Protein AF-A0A8T7AK22-F1 (afdb_monomer_lite)

Sequence (196 aa):
MPLFDGNDAAHWAAHYSWAVDGSGNGVDTSMYAARWAQVQALGVAASDRIIVGGAGTGYLVAAAHDAGFPNCWGIDASTQLTDTPGRFQIANGVLLVDRPMQGGGGTLARLRQLTGDDEFQWVVTEDLLTCYDPSDPDVADIFAACETVLAAGEPLTQIVHLVSCDWDPAFIAAPGFSQSLAQWQALAPAHTWLEI

Foldseek 3Di:
DFQDPDDCPVLCLVVFCACPRVVRHHGPLVVLLVVLVVLVVVPDDLPFAEEEAPCPLVSNVLSCVVVNNLNYAYEDQDVVVVVDPPRRPPRNDDYHYNDHLLDPPVVQVVCCVVNVHQEGQAYEYAQPQVRDDLPPVVVVSNLVSSVVSHHPPHFQQSHEYEHAADDDQVSRPDGDPRDDQVRVCVSPVRYHYDHD

Structure (mmCIF, N/CA/C/O backbone):
data_AF-A0A8T7AK22-F1
#
_entry.id   AF-A0A8T7AK22-F1
#
loop_
_atom_site.group_PDB
_atom_site.id
_atom_site.type_symbol
_atom_site.label_atom_id
_atom_site.label_alt_id
_atom_site.label_comp_id
_atom_site.label_asym_id
_atom_site.label_entity_id
_atom_site.label_seq_id
_atom_site.pdbx_PDB_ins_code
_atom_site.Cartn_x
_atom_site.Cartn_y
_atom_site.Cartn_z
_atom_site.occupancy
_atom_site.B_iso_or_equiv
_atom_site.auth_seq_id
_atom_site.auth_comp_id
_atom_site.auth_a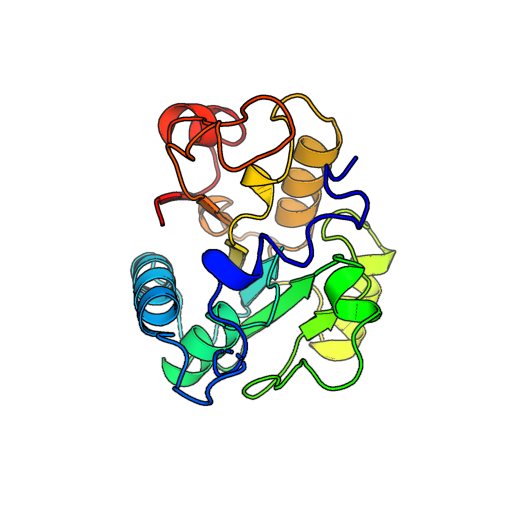sym_id
_atom_site.auth_atom_id
_atom_site.pdbx_PDB_model_num
ATOM 1 N N . MET A 1 1 ? 7.315 7.966 -15.550 1.00 29.48 1 MET A N 1
ATOM 2 C CA . MET A 1 1 ? 6.931 6.911 -16.527 1.00 29.48 1 MET A CA 1
ATOM 3 C C . MET A 1 1 ? 7.470 5.569 -16.048 1.00 29.48 1 MET A C 1
ATOM 5 O O . MET A 1 1 ? 8.667 5.498 -15.789 1.00 29.48 1 MET A O 1
ATOM 9 N N . PRO A 1 2 ? 6.655 4.497 -15.982 1.00 37.56 2 PRO A N 1
ATOM 10 C CA . PRO A 1 2 ? 7.120 3.179 -15.544 1.00 37.56 2 PRO A CA 1
ATOM 11 C C . PRO A 1 2 ? 8.212 2.613 -16.468 1.00 37.56 2 PRO A C 1
ATOM 13 O O . PRO A 1 2 ? 8.071 2.624 -17.691 1.00 37.56 2 PRO A O 1
ATOM 16 N N . LEU A 1 3 ? 9.279 2.082 -15.867 1.00 37.19 3 LEU A N 1
ATOM 17 C CA . LEU A 1 3 ? 10.540 1.688 -16.521 1.00 37.19 3 LEU A CA 1
ATOM 18 C C . LEU A 1 3 ? 10.482 0.377 -17.339 1.00 37.19 3 LEU A C 1
ATOM 20 O O . LEU A 1 3 ? 11.523 -0.143 -17.733 1.00 37.19 3 LEU A O 1
ATOM 24 N N . PHE A 1 4 ? 9.295 -0.190 -17.571 1.00 42.75 4 PHE A N 1
ATOM 25 C CA . PHE A 1 4 ? 9.130 -1.584 -17.999 1.00 42.75 4 PHE A CA 1
ATOM 26 C C . PHE A 1 4 ? 8.442 -1.720 -19.365 1.00 42.75 4 PHE A C 1
ATOM 28 O O . PHE A 1 4 ? 7.303 -2.181 -19.463 1.00 42.75 4 PHE A O 1
ATOM 35 N N . ASP A 1 5 ? 9.143 -1.370 -20.447 1.00 34.22 5 ASP A N 1
ATOM 36 C CA . ASP A 1 5 ? 8.658 -1.469 -21.831 1.00 34.22 5 ASP A CA 1
ATOM 37 C C . ASP A 1 5 ? 8.739 -2.897 -22.424 1.00 34.22 5 ASP A C 1
ATOM 39 O O . ASP A 1 5 ? 9.284 -3.157 -23.494 1.00 34.22 5 ASP A O 1
ATOM 43 N N . GLY A 1 6 ? 8.094 -3.844 -21.735 1.00 39.28 6 GLY A N 1
ATOM 44 C CA . GLY A 1 6 ? 7.510 -5.047 -22.345 1.00 39.28 6 GLY A CA 1
ATOM 45 C C . GLY A 1 6 ? 8.441 -6.184 -22.790 1.00 39.28 6 GLY A C 1
ATOM 46 O O . GLY A 1 6 ? 7.933 -7.177 -23.307 1.00 39.28 6 GLY A O 1
ATOM 47 N N . ASN A 1 7 ? 9.762 -6.093 -22.598 1.00 35.28 7 ASN A N 1
ATOM 48 C CA . ASN A 1 7 ? 10.709 -7.059 -23.186 1.00 35.28 7 ASN A CA 1
ATOM 49 C C . ASN A 1 7 ? 11.324 -8.090 -22.205 1.00 35.28 7 ASN A C 1
ATOM 51 O O . ASN A 1 7 ? 11.954 -9.047 -22.648 1.00 3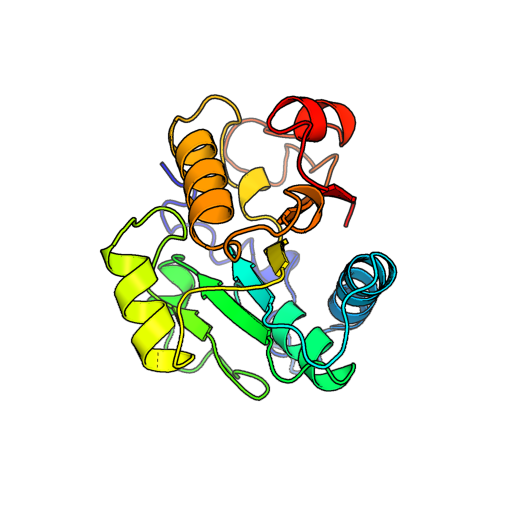5.28 7 ASN A O 1
ATOM 55 N N . ASP A 1 8 ? 11.133 -7.944 -20.888 1.00 42.31 8 ASP A N 1
ATOM 56 C CA . ASP A 1 8 ? 11.873 -8.715 -19.863 1.00 42.31 8 ASP A CA 1
ATOM 57 C C . ASP A 1 8 ? 11.124 -9.938 -19.282 1.00 42.31 8 ASP A C 1
ATOM 59 O O . ASP A 1 8 ? 11.434 -10.436 -18.200 1.00 42.31 8 ASP A O 1
ATOM 63 N N . ALA A 1 9 ? 10.130 -10.478 -19.997 1.00 36.88 9 ALA A N 1
ATOM 64 C CA . ALA A 1 9 ? 9.261 -11.564 -19.509 1.00 36.88 9 ALA A CA 1
ATOM 65 C C . ALA A 1 9 ? 9.996 -12.873 -19.121 1.00 36.88 9 ALA A C 1
ATOM 67 O O . ALA A 1 9 ? 9.439 -13.712 -18.411 1.00 36.88 9 ALA A O 1
ATOM 68 N N . ALA A 1 10 ? 11.241 -13.056 -19.576 1.00 35.53 10 ALA A N 1
ATOM 69 C CA . ALA A 1 10 ? 12.111 -14.165 -19.180 1.00 35.53 10 ALA A CA 1
ATOM 70 C C . ALA A 1 10 ? 12.876 -13.908 -17.864 1.00 35.53 10 ALA A C 1
ATOM 72 O O . ALA A 1 10 ? 13.260 -14.861 -17.190 1.00 35.53 10 ALA A O 1
ATOM 73 N N . HIS A 1 11 ? 13.084 -12.643 -17.495 1.00 36.66 11 HIS A N 1
ATOM 74 C CA . HIS A 1 11 ? 13.874 -12.214 -16.339 1.00 36.66 11 HIS A CA 1
ATOM 75 C C . HIS A 1 11 ? 13.055 -12.312 -15.046 1.00 36.66 11 HIS A C 1
ATOM 77 O O . HIS A 1 11 ? 13.491 -12.927 -14.073 1.00 36.66 11 HIS A O 1
ATOM 83 N N . TRP A 1 12 ? 11.804 -11.835 -15.080 1.00 36.47 12 TRP A N 1
ATOM 84 C CA . TRP A 1 12 ? 10.850 -11.962 -13.969 1.00 36.47 12 TRP A CA 1
ATOM 85 C C . TRP A 1 12 ? 10.660 -13.417 -13.515 1.00 36.47 12 TRP A C 1
ATOM 87 O O . TRP A 1 12 ? 10.576 -13.681 -12.320 1.00 36.47 12 TRP A O 1
ATOM 97 N N . ALA A 1 13 ? 10.688 -14.376 -14.448 1.00 34.41 13 ALA A N 1
ATOM 98 C CA . ALA A 1 13 ? 10.532 -15.805 -14.162 1.00 34.41 13 ALA A CA 1
ATOM 99 C C . ALA A 1 13 ? 11.699 -16.445 -13.375 1.00 34.41 13 ALA A C 1
ATOM 101 O O . ALA A 1 13 ? 11.557 -17.585 -12.925 1.00 34.41 13 ALA A O 1
ATOM 102 N N . ALA A 1 14 ? 12.835 -15.751 -13.228 1.00 35.72 14 ALA A N 1
ATOM 103 C CA . ALA A 1 14 ? 14.005 -16.234 -12.491 1.00 35.72 14 ALA A CA 1
ATOM 104 C C . ALA A 1 14 ? 14.010 -15.824 -11.007 1.00 35.72 14 ALA A C 1
ATOM 106 O O . ALA A 1 14 ? 14.593 -16.538 -10.195 1.00 35.72 14 ALA A O 1
ATOM 107 N N . HIS A 1 15 ? 13.372 -14.700 -10.653 1.00 35.84 15 HIS A N 1
ATOM 108 C CA . HIS A 1 15 ? 13.291 -14.199 -9.270 1.00 35.84 15 HIS A CA 1
ATOM 109 C C . HIS A 1 15 ? 11.878 -14.316 -8.676 1.00 35.84 15 HIS A C 1
ATOM 111 O O . HIS A 1 15 ? 11.742 -14.592 -7.488 1.00 35.84 15 HIS A O 1
ATOM 117 N N . TYR A 1 16 ? 10.829 -14.224 -9.499 1.00 38.31 16 TYR A N 1
ATOM 118 C CA . TYR A 1 16 ? 9.458 -14.561 -9.117 1.00 38.31 16 TYR A CA 1
ATOM 119 C C . TYR A 1 16 ? 9.094 -15.929 -9.711 1.00 38.31 16 TYR A C 1
ATOM 121 O O . TYR A 1 16 ? 8.574 -16.041 -10.826 1.00 38.31 16 TYR A O 1
ATOM 129 N N . SER A 1 17 ? 9.372 -17.000 -8.957 1.00 31.55 17 SER A N 1
ATOM 130 C CA . SER A 1 17 ? 8.793 -18.322 -9.236 1.00 31.55 17 SER A CA 1
ATOM 131 C C . SER A 1 17 ? 7.262 -18.205 -9.236 1.00 31.55 17 SER A C 1
ATOM 133 O O . SER A 1 17 ? 6.689 -17.640 -8.310 1.00 31.55 17 SER A O 1
ATOM 135 N N . TRP A 1 18 ? 6.627 -18.701 -10.293 1.00 38.53 18 TRP A N 1
ATOM 136 C CA . TRP A 1 18 ? 5.600 -17.986 -11.068 1.00 38.53 18 TRP A CA 1
ATOM 137 C C . TRP A 1 18 ? 4.189 -17.953 -10.407 1.00 38.53 18 TRP A C 1
ATOM 139 O O . TRP A 1 18 ? 3.868 -17.096 -9.583 1.00 38.53 18 TRP A O 1
ATOM 149 N N . ALA A 1 19 ? 3.333 -18.893 -10.795 1.00 39.50 19 ALA A N 1
ATOM 150 C CA . ALA A 1 19 ? 2.181 -19.424 -10.073 1.00 39.50 19 ALA A CA 1
ATOM 151 C C . ALA A 1 19 ? 2.156 -20.914 -10.470 1.00 39.50 19 ALA A C 1
ATOM 153 O O . ALA A 1 19 ? 2.003 -21.208 -11.656 1.00 39.50 19 ALA A O 1
ATOM 154 N N . VAL A 1 20 ? 2.485 -21.810 -9.519 1.00 38.25 20 VAL A N 1
ATOM 155 C CA . VAL A 1 20 ? 3.548 -22.848 -9.690 1.00 38.25 20 VAL A CA 1
ATOM 156 C C . VAL A 1 20 ? 4.865 -22.250 -10.251 1.00 38.25 20 VAL A C 1
ATOM 158 O O . VAL A 1 20 ? 4.942 -21.048 -10.442 1.00 38.25 20 VAL A O 1
ATOM 161 N N . ASP A 1 21 ? 5.929 -23.007 -10.529 1.00 38.34 21 ASP A N 1
ATOM 162 C CA . ASP A 1 21 ? 7.111 -22.565 -11.412 1.00 38.34 21 ASP A CA 1
ATOM 163 C C . ASP A 1 21 ? 7.219 -22.742 -14.429 1.00 38.34 21 ASP A C 1
ATOM 165 O O . ASP A 1 21 ? 6.626 -22.047 -15.303 1.00 38.34 21 ASP A O 1
ATOM 169 N N . GLY A 1 22 ? 7.901 -23.665 -15.223 1.00 39.34 22 GLY A N 1
ATOM 170 C CA . GLY A 1 22 ? 7.208 -24.675 -16.064 1.00 39.34 22 GLY A CA 1
ATOM 171 C C . GLY A 1 22 ? 7.165 -26.137 -15.521 1.00 39.34 22 GLY A C 1
ATOM 172 O O . GLY A 1 22 ? 6.330 -26.921 -15.960 1.00 39.34 22 GLY A O 1
ATOM 173 N N . SER A 1 23 ? 8.031 -26.514 -14.568 1.00 42.91 23 SER A N 1
ATOM 174 C CA . SER A 1 23 ? 8.131 -27.781 -13.798 1.00 42.91 23 SER A CA 1
ATOM 175 C C . SER A 1 23 ? 6.918 -28.238 -12.948 1.00 42.91 23 SER A C 1
ATOM 177 O O . SER A 1 23 ? 6.677 -29.443 -12.892 1.00 42.91 23 SER A O 1
ATOM 179 N N . GLY A 1 24 ? 6.179 -27.347 -12.266 1.00 33.06 24 GLY A N 1
ATOM 180 C CA . GLY A 1 24 ? 4.973 -27.699 -11.486 1.00 33.06 24 GLY A CA 1
ATOM 181 C C . GLY A 1 24 ? 5.126 -27.874 -9.961 1.00 33.06 24 GLY A C 1
ATOM 182 O O . GLY A 1 24 ? 4.245 -28.463 -9.334 1.00 33.06 24 GLY A O 1
ATOM 183 N N . ASN A 1 25 ? 6.201 -27.376 -9.352 1.00 36.72 25 ASN A N 1
ATOM 184 C CA . ASN A 1 25 ? 6.339 -27.199 -7.902 1.00 36.72 25 ASN A CA 1
ATOM 185 C C . ASN A 1 25 ? 5.539 -25.970 -7.420 1.00 36.72 25 ASN A C 1
ATOM 187 O O . ASN A 1 25 ? 5.213 -25.075 -8.199 1.00 36.72 25 ASN A O 1
ATOM 191 N N . GLY A 1 26 ? 5.223 -25.910 -6.123 1.00 41.59 26 GLY A N 1
ATOM 192 C CA . GLY A 1 26 ? 4.534 -24.762 -5.520 1.00 41.59 26 GLY A CA 1
ATOM 193 C C . GLY A 1 26 ? 5.433 -23.530 -5.361 1.00 41.59 26 GLY A C 1
ATOM 194 O O . GLY A 1 26 ? 6.639 -23.664 -5.168 1.00 41.59 26 GLY A O 1
ATOM 195 N N . VAL A 1 27 ? 4.828 -22.340 -5.404 1.00 50.38 27 VAL A N 1
ATOM 196 C CA . VAL A 1 27 ? 5.487 -21.069 -5.051 1.00 50.38 27 VAL A CA 1
ATOM 197 C C . VAL A 1 27 ? 5.702 -21.021 -3.538 1.00 50.38 27 VAL A C 1
ATOM 199 O O . VAL A 1 27 ? 4.785 -21.361 -2.788 1.00 50.38 27 VAL A O 1
ATOM 202 N N . ASP A 1 28 ? 6.867 -20.560 -3.079 1.00 58.50 28 ASP A N 1
ATOM 203 C CA . ASP A 1 28 ? 7.046 -20.215 -1.667 1.00 58.50 28 ASP A CA 1
ATOM 204 C C . ASP A 1 28 ? 6.424 -18.840 -1.384 1.00 58.50 28 ASP A C 1
ATOM 206 O O . ASP A 1 28 ? 7.047 -17.791 -1.545 1.00 58.50 28 ASP A O 1
ATOM 210 N N . THR A 1 29 ? 5.154 -18.841 -0.981 1.00 64.38 29 THR A N 1
ATOM 211 C CA . THR A 1 29 ? 4.433 -17.623 -0.593 1.00 64.38 29 THR A CA 1
ATOM 212 C C . THR A 1 29 ? 4.711 -17.187 0.850 1.00 64.38 29 THR A C 1
ATOM 214 O O . THR A 1 29 ? 4.150 -16.182 1.292 1.00 64.38 29 THR A O 1
ATOM 217 N N . SER A 1 30 ? 5.582 -17.880 1.602 1.00 71.88 30 SER A N 1
ATOM 218 C CA . SER A 1 30 ? 5.832 -17.560 3.018 1.00 71.88 30 SER A CA 1
ATOM 219 C C . SER A 1 30 ? 6.433 -16.167 3.224 1.00 71.88 30 SER A C 1
ATOM 221 O O . SER A 1 30 ? 6.160 -15.536 4.247 1.00 71.88 30 SER A O 1
ATOM 223 N N . MET A 1 31 ? 7.147 -15.629 2.227 1.00 82.38 31 MET A N 1
ATOM 224 C CA . MET A 1 31 ? 7.616 -14.240 2.243 1.00 82.38 31 MET A CA 1
ATOM 225 C C . MET A 1 31 ? 6.464 -13.228 2.320 1.00 82.38 31 MET A C 1
ATOM 227 O O . MET A 1 31 ? 6.559 -12.273 3.083 1.00 82.38 31 MET A O 1
ATOM 231 N N . TYR A 1 32 ? 5.332 -13.462 1.645 1.00 85.38 32 TYR A N 1
ATOM 232 C CA . TYR A 1 32 ? 4.163 -12.576 1.732 1.00 85.38 32 TYR A CA 1
ATOM 233 C C . TYR A 1 32 ? 3.468 -12.664 3.095 1.00 85.38 32 TYR A C 1
ATOM 235 O O . TYR A 1 32 ? 3.003 -11.652 3.612 1.00 85.38 32 TYR A O 1
ATOM 243 N N . ALA A 1 33 ? 3.465 -13.842 3.729 1.00 86.56 33 ALA A N 1
ATOM 244 C CA . ALA A 1 33 ? 3.001 -13.990 5.109 1.00 86.56 33 ALA A CA 1
ATOM 245 C C . ALA A 1 33 ? 3.916 -13.252 6.107 1.00 86.56 33 ALA A C 1
ATOM 247 O O . ALA A 1 33 ? 3.423 -12.627 7.044 1.00 86.56 33 ALA A O 1
ATOM 248 N N . ALA A 1 34 ? 5.236 -13.261 5.887 1.00 90.06 34 ALA A N 1
ATOM 249 C CA . ALA A 1 34 ? 6.186 -12.487 6.686 1.00 90.06 34 ALA A CA 1
ATOM 250 C C . ALA A 1 34 ? 6.040 -10.967 6.462 1.00 90.06 34 ALA A C 1
ATOM 252 O O . ALA A 1 34 ? 5.996 -10.214 7.435 1.00 90.06 34 ALA A O 1
ATOM 253 N N . ARG A 1 35 ? 5.892 -10.519 5.205 1.00 93.69 35 ARG A N 1
ATOM 254 C CA . ARG A 1 35 ? 5.596 -9.122 4.834 1.00 93.69 35 ARG A CA 1
ATOM 255 C C . ARG A 1 35 ? 4.295 -8.644 5.490 1.00 93.69 35 ARG A C 1
ATOM 257 O O . ARG A 1 35 ? 4.295 -7.609 6.155 1.00 93.69 35 ARG A O 1
ATOM 264 N N . TRP A 1 36 ? 3.217 -9.431 5.411 1.00 94.50 36 TRP A N 1
ATOM 265 C CA . TRP A 1 36 ? 1.956 -9.112 6.088 1.00 94.50 36 TRP A CA 1
ATOM 266 C C . TRP A 1 36 ? 2.094 -9.064 7.616 1.00 94.50 36 TRP A C 1
ATOM 268 O O . TRP A 1 36 ? 1.554 -8.158 8.245 1.00 94.50 36 TRP A O 1
ATOM 278 N N . ALA A 1 37 ? 2.860 -9.972 8.227 1.00 95.75 37 ALA A N 1
ATOM 279 C CA . ALA A 1 37 ? 3.096 -9.951 9.671 1.00 95.75 37 ALA A CA 1
ATOM 280 C C . ALA A 1 37 ? 3.805 -8.664 10.148 1.00 95.75 37 ALA A C 1
ATOM 282 O O . ALA A 1 37 ? 3.529 -8.207 11.260 1.00 95.75 37 ALA A O 1
ATOM 283 N N . GLN A 1 38 ? 4.658 -8.042 9.319 1.00 97.06 38 GLN A N 1
ATOM 284 C CA . GLN A 1 38 ? 5.212 -6.714 9.621 1.00 97.06 38 GLN A CA 1
ATOM 285 C C . GLN A 1 38 ? 4.123 -5.629 9.623 1.00 97.06 38 GLN A C 1
ATOM 287 O O . GLN A 1 38 ? 4.056 -4.834 10.557 1.00 97.06 38 GLN A O 1
ATOM 292 N N . VAL A 1 39 ? 3.238 -5.623 8.617 1.00 97.50 39 VAL A N 1
ATOM 293 C CA . VAL A 1 39 ? 2.111 -4.674 8.528 1.00 97.50 39 VAL A CA 1
ATOM 294 C C . VAL A 1 39 ? 1.155 -4.857 9.711 1.00 97.50 39 VAL A C 1
ATOM 296 O O . VAL A 1 39 ? 0.824 -3.894 10.396 1.00 97.50 39 VAL A O 1
ATOM 299 N N . GLN A 1 40 ? 0.780 -6.099 10.028 1.00 96.94 40 GLN A N 1
ATOM 300 C CA . GLN A 1 40 ? -0.068 -6.441 11.173 1.00 96.94 40 GLN A CA 1
ATOM 301 C C . GLN A 1 40 ? 0.516 -5.947 12.509 1.00 96.94 40 GLN A C 1
ATOM 303 O O . GLN A 1 40 ? -0.234 -5.504 13.382 1.00 96.94 40 GLN A O 1
ATOM 308 N N . ALA A 1 41 ? 1.843 -5.975 12.675 1.00 97.81 41 ALA A N 1
ATOM 309 C CA . ALA A 1 41 ? 2.514 -5.502 13.886 1.00 97.81 41 ALA A CA 1
ATOM 310 C C . ALA A 1 41 ? 2.380 -3.982 14.125 1.00 97.81 41 ALA A C 1
ATOM 312 O O . ALA A 1 41 ? 2.609 -3.531 15.248 1.00 97.81 41 ALA A O 1
ATOM 313 N N . LEU A 1 42 ? 1.959 -3.202 13.119 1.00 97.75 42 LEU A N 1
ATOM 314 C CA . LEU A 1 42 ? 1.639 -1.775 13.257 1.00 97.75 42 LEU A CA 1
ATOM 315 C C . LEU A 1 42 ? 0.295 -1.521 13.968 1.00 97.75 42 LEU A C 1
ATOM 317 O O . LEU A 1 42 ? 0.030 -0.390 14.371 1.00 97.75 42 LEU A O 1
ATOM 321 N N . GLY A 1 43 ? -0.534 -2.556 14.158 1.00 97.44 43 GLY A N 1
ATOM 322 C CA . GLY A 1 43 ? -1.790 -2.477 14.913 1.00 97.44 43 GLY A CA 1
ATOM 323 C C . GLY A 1 43 ? -3.076 -2.597 14.092 1.00 97.44 43 GLY A C 1
ATOM 324 O O . GLY A 1 43 ? -4.141 -2.337 14.647 1.00 97.44 43 GLY A O 1
ATOM 325 N N . VAL A 1 44 ? -2.997 -3.005 12.818 1.00 96.56 44 VAL A N 1
ATOM 326 C CA . VAL A 1 44 ? -4.165 -3.269 11.953 1.00 96.56 44 VAL A CA 1
ATOM 327 C C . VAL A 1 44 ? -5.151 -4.211 12.653 1.00 96.56 44 VAL A C 1
ATOM 329 O O . VAL A 1 44 ? -4.765 -5.293 13.110 1.00 96.56 44 VAL A O 1
ATOM 332 N N . ALA A 1 45 ? -6.434 -3.852 12.699 1.00 96.75 45 ALA A N 1
ATOM 333 C CA . ALA A 1 45 ? -7.492 -4.735 13.175 1.00 96.75 45 ALA A CA 1
ATOM 334 C C . ALA A 1 45 ? -8.162 -5.491 12.014 1.00 96.75 45 ALA A C 1
ATOM 336 O O . ALA A 1 45 ? -8.278 -5.000 10.896 1.00 96.75 45 ALA A O 1
ATOM 337 N N . ALA A 1 46 ? -8.665 -6.700 12.286 1.00 93.88 46 ALA A N 1
ATOM 338 C CA . ALA A 1 46 ? -9.314 -7.562 11.283 1.00 93.88 46 ALA A CA 1
ATOM 339 C C . ALA A 1 46 ? -10.590 -6.960 10.646 1.00 93.88 46 ALA A C 1
ATOM 341 O O . ALA A 1 46 ? -11.103 -7.481 9.655 1.00 93.88 46 ALA A O 1
ATOM 342 N N . SER A 1 47 ? -11.119 -5.881 11.228 1.00 94.56 47 SER A N 1
ATOM 343 C CA . SER A 1 47 ? -12.231 -5.076 10.712 1.00 94.56 47 SER A CA 1
ATOM 344 C C . SER A 1 47 ? -11.825 -4.045 9.661 1.00 94.56 47 SER A C 1
ATOM 346 O O . SER A 1 47 ? -12.688 -3.597 8.903 1.00 94.56 47 SER A O 1
ATOM 348 N N . ASP A 1 48 ? -10.562 -3.632 9.649 1.00 94.94 48 ASP A N 1
ATOM 349 C CA . ASP A 1 48 ? -10.112 -2.417 8.976 1.00 94.94 48 ASP A CA 1
ATOM 350 C C . ASP A 1 48 ? -10.118 -2.585 7.460 1.00 94.94 48 ASP A C 1
ATOM 352 O O . ASP A 1 48 ? -9.872 -3.672 6.939 1.00 94.94 48 ASP A O 1
ATOM 356 N N . ARG A 1 49 ? -10.400 -1.501 6.735 1.00 92.38 49 ARG A N 1
ATOM 357 C CA . ARG A 1 49 ? -10.346 -1.490 5.272 1.00 92.38 49 ARG A CA 1
ATOM 358 C C . ARG A 1 49 ? -8.913 -1.206 4.837 1.00 92.38 49 ARG A C 1
ATOM 360 O O . ARG A 1 49 ? -8.402 -0.122 5.115 1.00 92.38 49 ARG A O 1
ATOM 367 N N . ILE A 1 50 ? -8.291 -2.161 4.151 1.00 93.25 50 ILE A N 1
ATOM 368 C CA . ILE A 1 50 ? -6.913 -2.073 3.654 1.00 93.25 50 ILE A CA 1
ATOM 369 C C . ILE A 1 50 ? -6.911 -2.083 2.122 1.00 93.25 50 ILE A C 1
ATOM 371 O O . ILE A 1 50 ? -7.519 -2.958 1.503 1.00 93.25 50 ILE A O 1
ATOM 375 N N . ILE A 1 51 ? -6.198 -1.144 1.504 1.00 91.50 51 ILE A N 1
ATOM 376 C CA . ILE A 1 51 ? -5.878 -1.166 0.068 1.00 91.50 51 ILE A CA 1
ATOM 377 C C . ILE A 1 51 ? -4.376 -1.402 -0.122 1.00 91.50 51 ILE A C 1
ATOM 379 O O . ILE A 1 51 ? -3.563 -0.804 0.578 1.00 91.50 51 ILE A O 1
ATOM 383 N N . VAL A 1 52 ? -4.008 -2.268 -1.066 1.00 91.50 52 VAL A N 1
ATOM 384 C CA . VAL A 1 52 ? -2.621 -2.559 -1.454 1.00 91.50 52 VAL A CA 1
ATOM 385 C C . VAL A 1 52 ? -2.372 -2.024 -2.865 1.00 91.50 52 VAL A C 1
ATOM 387 O O . VAL A 1 52 ? -2.925 -2.548 -3.831 1.00 91.50 52 VAL A O 1
ATOM 390 N N . GLY A 1 53 ? -1.552 -0.981 -2.994 1.00 88.31 53 GLY A N 1
ATOM 391 C CA . GLY A 1 53 ? -1.078 -0.451 -4.274 1.00 88.31 53 GLY A CA 1
ATOM 392 C C . GLY A 1 53 ? 0.185 -1.162 -4.765 1.00 88.31 53 GLY A C 1
ATOM 393 O O . GLY A 1 53 ? 1.101 -1.397 -3.980 1.00 88.31 53 GLY A O 1
ATOM 394 N N . GLY A 1 54 ? 0.239 -1.494 -6.058 1.00 83.12 54 GLY A N 1
ATOM 395 C CA . GLY A 1 54 ? 1.298 -2.356 -6.606 1.00 83.12 54 GLY A CA 1
ATOM 396 C C . GLY A 1 54 ? 1.093 -3.826 -6.232 1.00 83.12 54 GLY A C 1
ATOM 397 O O . GLY A 1 54 ? 2.051 -4.558 -6.023 1.00 83.12 54 GLY A O 1
ATOM 398 N N . ALA A 1 55 ? -0.165 -4.256 -6.078 1.00 82.31 55 ALA A N 1
ATOM 399 C CA . ALA A 1 55 ? -0.493 -5.583 -5.557 1.00 82.31 55 ALA A CA 1
ATOM 400 C C . ALA A 1 55 ? -0.048 -6.752 -6.460 1.00 82.31 55 ALA A C 1
ATOM 402 O O . ALA A 1 55 ? -0.130 -7.905 -6.029 1.00 82.31 55 ALA A O 1
ATOM 403 N N . GLY A 1 56 ? 0.374 -6.500 -7.704 1.00 78.12 56 GLY A N 1
ATOM 404 C CA . GLY A 1 56 ? 0.884 -7.513 -8.623 1.00 78.12 56 GLY A CA 1
ATOM 405 C C . GLY A 1 56 ? -0.112 -8.651 -8.859 1.00 78.12 56 GLY A C 1
ATOM 406 O O . GLY A 1 56 ? -1.240 -8.451 -9.305 1.00 78.12 56 GLY A O 1
ATOM 407 N N . THR A 1 57 ? 0.298 -9.877 -8.533 1.00 73.19 57 THR A N 1
ATOM 408 C CA . THR A 1 57 ? -0.546 -11.086 -8.573 1.00 73.19 57 THR A CA 1
ATOM 409 C C . THR A 1 57 ? -1.521 -11.213 -7.393 1.00 73.19 57 THR A C 1
ATOM 411 O O . THR A 1 57 ? -2.376 -12.098 -7.411 1.00 73.19 57 THR A O 1
ATOM 414 N N . GLY A 1 58 ? -1.420 -10.348 -6.379 1.00 76.38 58 GLY A N 1
ATOM 415 C CA . GLY A 1 58 ? -2.290 -10.307 -5.201 1.00 76.38 58 GLY A CA 1
ATOM 416 C C . GLY A 1 58 ? -1.813 -11.130 -3.998 1.00 76.38 58 GLY A C 1
ATOM 417 O O . GLY A 1 58 ? -2.590 -11.318 -3.064 1.00 76.38 58 GLY A O 1
ATOM 418 N N . TYR A 1 59 ? -0.570 -11.630 -3.980 1.00 80.62 59 TYR A N 1
ATOM 419 C CA . TYR A 1 59 ? -0.105 -12.534 -2.915 1.00 80.62 59 TYR A CA 1
ATOM 420 C C . TYR A 1 59 ? -0.087 -11.898 -1.509 1.00 80.62 59 TYR A C 1
ATOM 422 O O . TYR A 1 59 ? -0.438 -12.583 -0.549 1.00 80.62 59 TYR A O 1
ATOM 430 N N . LEU A 1 60 ? 0.228 -10.603 -1.358 1.00 86.69 60 LEU A N 1
ATOM 431 C CA . LEU A 1 60 ? 0.131 -9.917 -0.058 1.00 86.69 60 LEU A CA 1
ATOM 432 C C . LEU A 1 60 ? -1.324 -9.761 0.422 1.00 86.69 60 LEU A C 1
ATOM 434 O O . LEU A 1 60 ? -1.604 -9.914 1.609 1.00 86.69 60 LEU A O 1
ATOM 438 N N . VAL A 1 61 ? -2.269 -9.533 -0.500 1.00 85.44 61 VAL A N 1
ATOM 439 C CA . VAL A 1 61 ? -3.713 -9.500 -0.194 1.00 85.44 61 VAL A CA 1
ATOM 440 C C . VAL A 1 61 ? -4.190 -10.886 0.248 1.00 85.44 61 VAL A C 1
ATOM 442 O O . VAL A 1 61 ? -4.902 -11.005 1.242 1.00 85.44 61 VAL A O 1
ATOM 445 N N . ALA A 1 62 ? -3.738 -11.947 -0.426 1.00 81.56 62 ALA A N 1
ATOM 446 C CA . ALA A 1 62 ? -4.023 -13.326 -0.036 1.00 81.56 62 ALA A CA 1
ATOM 447 C C . ALA A 1 62 ? -3.470 -13.659 1.361 1.00 81.56 62 ALA A C 1
ATOM 449 O O . ALA A 1 62 ? -4.195 -14.202 2.192 1.00 81.56 62 ALA A O 1
ATOM 450 N N . ALA A 1 63 ? -2.228 -13.258 1.655 1.00 85.31 63 ALA A N 1
ATOM 451 C CA . ALA A 1 63 ? -1.621 -13.420 2.975 1.00 85.31 63 ALA A CA 1
ATOM 452 C C . ALA A 1 63 ? -2.394 -12.668 4.076 1.00 85.31 63 ALA A C 1
ATOM 454 O O . ALA A 1 63 ? -2.554 -13.195 5.177 1.00 85.31 63 ALA A O 1
ATOM 455 N N . ALA A 1 64 ? -2.931 -11.479 3.775 1.00 89.75 64 ALA A N 1
ATOM 456 C CA . ALA A 1 64 ? -3.817 -10.751 4.682 1.00 89.75 64 ALA A CA 1
ATOM 457 C C . ALA A 1 64 ? -5.133 -11.511 4.937 1.00 89.75 64 ALA A C 1
ATOM 459 O O . ALA A 1 64 ? -5.546 -11.668 6.088 1.00 89.75 64 ALA A O 1
ATOM 460 N N . HIS A 1 65 ? -5.770 -12.042 3.887 1.00 85.44 65 HIS A N 1
ATOM 461 C CA . HIS A 1 65 ? -7.003 -12.835 4.002 1.00 85.44 65 HIS A CA 1
ATOM 462 C C . HIS A 1 65 ? -6.791 -14.108 4.828 1.00 85.44 65 HIS A C 1
ATOM 464 O O . HIS A 1 65 ? -7.565 -14.364 5.752 1.00 85.44 65 HIS A O 1
ATOM 470 N N . ASP A 1 66 ? -5.722 -14.859 4.556 1.00 84.56 66 ASP A N 1
ATOM 471 C CA . ASP A 1 66 ? -5.364 -16.083 5.285 1.00 84.56 66 ASP A CA 1
ATOM 472 C C . ASP A 1 66 ? -4.988 -15.795 6.755 1.00 84.56 66 ASP A C 1
ATOM 474 O O . ASP A 1 66 ? -5.250 -16.613 7.639 1.00 84.56 66 ASP A O 1
ATOM 478 N N . ALA A 1 67 ? -4.449 -14.604 7.044 1.00 88.06 67 ALA A N 1
ATOM 479 C CA . ALA A 1 67 ? -4.221 -14.097 8.400 1.00 88.06 67 ALA A CA 1
ATOM 480 C C . ALA A 1 67 ? -5.491 -13.553 9.096 1.00 88.06 67 ALA A C 1
ATOM 482 O O . ALA A 1 67 ? -5.424 -13.145 10.258 1.00 88.06 67 ALA A O 1
ATOM 483 N N . GLY A 1 68 ? -6.648 -13.559 8.423 1.00 89.12 68 GLY A N 1
ATOM 484 C CA . GLY A 1 68 ? -7.944 -13.172 8.989 1.00 89.12 68 GLY A CA 1
ATOM 485 C C . GLY A 1 68 ? -8.394 -11.733 8.712 1.00 89.12 68 GLY A C 1
ATOM 486 O O . GLY A 1 68 ? -9.264 -11.243 9.431 1.00 89.12 68 GLY A O 1
ATOM 487 N N . PHE A 1 69 ? -7.846 -11.064 7.692 1.00 91.06 69 PHE A N 1
ATOM 488 C CA . PHE A 1 69 ? -8.187 -9.691 7.286 1.00 91.06 69 PHE A CA 1
ATOM 489 C C . PHE A 1 69 ? -8.956 -9.691 5.946 1.00 91.06 69 PHE A C 1
ATOM 491 O O . PHE A 1 69 ? -8.371 -9.413 4.898 1.00 91.06 69 PHE A O 1
ATOM 498 N N . PRO A 1 70 ? -10.268 -10.011 5.936 1.00 85.75 70 PRO A N 1
ATOM 499 C CA . PRO A 1 70 ? -11.056 -10.143 4.703 1.00 85.75 70 PRO A CA 1
ATOM 500 C C . PRO A 1 70 ? -11.338 -8.802 4.007 1.00 85.75 70 PRO A C 1
ATOM 502 O O . PRO A 1 70 ? -11.669 -8.776 2.825 1.00 85.75 70 PRO A O 1
ATOM 505 N N . ASN A 1 71 ? -11.203 -7.685 4.726 1.00 87.56 71 ASN A N 1
ATOM 506 C CA . ASN A 1 71 ? -11.383 -6.324 4.216 1.00 87.56 71 ASN A CA 1
ATOM 507 C C . ASN A 1 71 ? -10.081 -5.779 3.588 1.00 87.56 71 ASN A C 1
ATOM 509 O O . ASN A 1 71 ? -9.711 -4.626 3.801 1.00 87.56 71 ASN A O 1
ATOM 513 N N . CYS A 1 72 ? -9.370 -6.618 2.831 1.00 87.50 72 CYS A N 1
ATOM 514 C CA . CYS A 1 72 ? -8.140 -6.258 2.130 1.00 87.50 72 CYS A CA 1
ATOM 515 C C . CYS A 1 72 ? -8.333 -6.383 0.610 1.00 87.50 72 CYS A C 1
ATOM 517 O O . CYS A 1 72 ? -8.826 -7.403 0.120 1.00 87.50 72 CYS A O 1
ATOM 519 N N . TRP A 1 73 ? -7.952 -5.340 -0.127 1.00 86.06 73 TRP A N 1
ATOM 520 C CA . TRP A 1 73 ? -8.123 -5.195 -1.576 1.00 86.06 73 TRP A CA 1
ATOM 521 C C . TRP A 1 73 ? -6.791 -4.848 -2.251 1.00 86.06 73 TRP A C 1
ATOM 523 O O . TRP A 1 73 ? -5.943 -4.206 -1.639 1.00 86.06 73 TRP A O 1
ATOM 533 N N . GLY A 1 74 ? -6.608 -5.223 -3.520 1.00 82.88 74 GLY A N 1
ATOM 534 C CA . GLY A 1 74 ? -5.420 -4.868 -4.310 1.00 82.88 74 GLY A CA 1
ATOM 535 C C . GLY A 1 74 ? -5.732 -3.968 -5.508 1.00 82.88 74 GLY A C 1
ATOM 536 O O . GLY A 1 74 ? -6.815 -4.061 -6.090 1.00 82.88 74 GLY A O 1
ATOM 537 N N . ILE A 1 75 ? -4.766 -3.147 -5.924 1.00 80.50 75 ILE A N 1
ATOM 538 C CA . ILE A 1 75 ? -4.782 -2.378 -7.178 1.00 80.50 75 ILE A CA 1
ATOM 539 C C . ILE A 1 75 ? -3.422 -2.440 -7.887 1.00 80.50 75 ILE A C 1
ATOM 541 O O . ILE A 1 75 ? -2.373 -2.308 -7.253 1.00 80.50 75 ILE A O 1
ATOM 545 N N . ASP A 1 76 ? -3.451 -2.641 -9.208 1.00 78.62 76 ASP A N 1
ATOM 546 C CA . ASP A 1 76 ? -2.273 -2.706 -10.071 1.00 78.62 76 ASP A CA 1
ATOM 547 C C . ASP A 1 76 ? -2.545 -2.196 -11.507 1.00 78.62 76 ASP A C 1
ATOM 549 O O . ASP A 1 76 ? -3.663 -2.246 -12.034 1.00 78.62 76 ASP A O 1
ATOM 553 N N . ALA A 1 77 ? -1.485 -1.718 -12.158 1.00 72.75 77 ALA A N 1
ATOM 554 C CA . ALA A 1 77 ? -1.495 -1.074 -13.471 1.00 72.75 77 ALA A CA 1
ATOM 555 C C . ALA A 1 77 ? -0.640 -1.790 -14.527 1.00 72.75 77 ALA A C 1
ATOM 557 O O . ALA A 1 77 ? -0.602 -1.351 -15.676 1.00 72.75 77 ALA A O 1
ATOM 558 N N . SER A 1 78 ? 0.085 -2.846 -14.153 1.00 67.88 78 SER A N 1
ATOM 559 C CA . SER A 1 78 ? 1.021 -3.524 -15.041 1.00 67.88 78 SER A CA 1
ATOM 560 C C . SER A 1 78 ? 0.292 -4.198 -16.203 1.00 67.88 78 SER A C 1
ATOM 562 O O . SER A 1 78 ? -0.518 -5.109 -16.018 1.00 67.88 78 SER A O 1
ATOM 564 N N . THR A 1 79 ? 0.624 -3.796 -17.431 1.00 61.06 79 THR A N 1
ATOM 565 C CA . THR A 1 79 ? 0.066 -4.389 -18.659 1.00 61.06 79 THR A CA 1
ATOM 566 C C . THR A 1 79 ? 0.442 -5.864 -18.824 1.00 61.06 79 THR A C 1
ATOM 568 O O . THR A 1 79 ? -0.267 -6.636 -19.461 1.00 61.06 79 THR A O 1
ATOM 571 N N . GLN A 1 80 ? 1.509 -6.315 -18.161 1.00 59.66 80 GLN A N 1
ATOM 572 C CA . GLN A 1 80 ? 1.871 -7.733 -18.097 1.00 59.66 80 GLN A CA 1
ATOM 573 C C . GLN A 1 80 ? 0.776 -8.568 -17.396 1.00 59.66 80 GLN A C 1
ATOM 575 O O . GLN A 1 80 ? 0.602 -9.753 -17.703 1.00 59.66 80 GLN A O 1
ATOM 580 N N . LEU A 1 81 ? 0.006 -7.939 -16.494 1.00 61.19 81 LEU A N 1
ATOM 581 C CA . LEU A 1 81 ? -1.149 -8.529 -15.817 1.00 61.19 81 LEU A CA 1
ATOM 582 C C . LEU A 1 81 ? -2.432 -8.448 -16.662 1.00 61.19 81 LEU A C 1
ATOM 584 O O . LEU A 1 81 ? -3.247 -9.364 -16.605 1.00 61.19 81 LEU A O 1
ATOM 588 N N . THR A 1 82 ? -2.631 -7.406 -17.477 1.00 54.09 82 THR A N 1
ATOM 589 C CA . THR A 1 82 ? -3.791 -7.354 -18.393 1.00 54.09 82 THR A CA 1
ATOM 590 C C . THR A 1 82 ? -3.656 -8.352 -19.542 1.00 54.09 82 THR A C 1
ATOM 592 O O . THR A 1 82 ? -4.634 -8.993 -19.928 1.00 54.09 82 THR A O 1
ATOM 595 N N . ASP A 1 83 ? -2.439 -8.522 -20.062 1.00 53.25 83 ASP A N 1
ATOM 596 C CA . ASP A 1 83 ? -2.215 -9.109 -21.386 1.00 53.25 83 ASP A CA 1
ATOM 597 C C . ASP A 1 83 ? -1.923 -10.622 -21.359 1.00 53.25 83 ASP A C 1
ATOM 599 O O . ASP A 1 83 ? -1.701 -11.225 -22.411 1.00 53.25 83 ASP A O 1
ATOM 603 N N . THR A 1 84 ? -1.961 -11.268 -20.182 1.00 46.88 84 THR A N 1
ATOM 604 C CA . THR A 1 84 ? -1.653 -12.706 -20.030 1.00 46.88 84 THR A CA 1
ATOM 605 C C . THR A 1 84 ? -2.874 -13.545 -19.600 1.00 46.88 84 THR A C 1
ATOM 607 O O . THR A 1 84 ? -3.107 -13.737 -18.402 1.00 46.88 84 THR A O 1
ATOM 610 N N . PRO A 1 85 ? -3.654 -14.121 -20.540 1.00 39.62 85 PRO A N 1
ATOM 611 C CA . PRO A 1 85 ? -4.848 -14.900 -20.216 1.00 39.62 85 PRO A CA 1
ATOM 612 C C . PRO A 1 85 ? -4.590 -16.065 -19.250 1.00 39.62 85 PRO A C 1
ATOM 614 O O . PRO A 1 85 ? -3.756 -16.934 -19.499 1.00 39.62 85 PRO A O 1
ATOM 617 N N . GLY A 1 86 ? -5.370 -16.120 -18.168 1.00 39.78 86 GLY A N 1
ATOM 618 C CA . GLY A 1 86 ? -5.443 -17.276 -17.270 1.00 39.78 86 GLY A CA 1
ATOM 619 C C . GLY A 1 86 ? -4.346 -17.401 -16.205 1.00 39.78 86 GLY A C 1
ATOM 620 O O . GLY A 1 86 ? -4.376 -18.382 -15.467 1.00 39.78 86 GLY A O 1
ATOM 621 N N . ARG A 1 87 ? -3.411 -16.445 -16.072 1.00 43.56 87 ARG A N 1
ATOM 622 C CA . ARG A 1 87 ? -2.377 -16.498 -15.013 1.00 43.56 87 ARG A CA 1
ATOM 623 C C . ARG A 1 87 ? -2.831 -16.037 -13.625 1.00 43.56 87 ARG A C 1
ATOM 625 O O . ARG A 1 87 ? -2.172 -16.364 -12.644 1.00 43.56 87 ARG A O 1
ATOM 632 N N . PHE A 1 88 ? -3.956 -15.337 -13.513 1.00 48.06 88 PHE A N 1
ATOM 633 C CA . PHE A 1 88 ? -4.409 -14.758 -12.242 1.00 48.06 88 PHE A CA 1
ATOM 634 C C . PHE A 1 88 ? -5.319 -15.725 -11.494 1.00 48.06 88 PHE A C 1
ATOM 636 O O . PHE A 1 88 ? -6.546 -15.623 -11.532 1.00 48.06 88 PHE A O 1
ATOM 643 N N . GLN A 1 89 ? -4.696 -16.669 -10.785 1.00 42.69 89 GLN A N 1
ATOM 644 C CA . GLN A 1 89 ? -5.346 -17.323 -9.653 1.00 42.69 89 GLN A CA 1
ATOM 645 C C . GLN A 1 89 ? -5.461 -16.308 -8.516 1.00 42.69 89 GLN A C 1
ATOM 647 O O . GLN A 1 89 ? -4.612 -16.244 -7.632 1.00 42.69 89 GLN A O 1
ATOM 652 N N . ILE A 1 90 ? -6.513 -15.490 -8.566 1.00 48.97 90 ILE A N 1
ATOM 653 C CA . ILE A 1 90 ? -6.840 -14.570 -7.481 1.00 48.97 90 ILE A CA 1
ATOM 654 C C . ILE A 1 90 ? -7.253 -15.425 -6.279 1.00 48.97 90 ILE A C 1
ATOM 656 O O . ILE A 1 90 ? -8.369 -15.947 -6.234 1.00 48.97 90 ILE A O 1
ATOM 660 N N . ALA A 1 91 ? -6.352 -15.588 -5.314 1.00 38.34 91 ALA A N 1
ATOM 661 C CA . ALA A 1 91 ? -6.697 -16.182 -4.035 1.00 38.34 91 ALA A CA 1
ATOM 662 C C . ALA A 1 91 ? -7.700 -15.252 -3.327 1.00 38.34 91 ALA A C 1
ATOM 664 O O . ALA A 1 91 ? -7.389 -14.110 -2.999 1.00 38.34 91 ALA A O 1
ATOM 665 N N . ASN A 1 92 ? -8.928 -15.746 -3.163 1.00 44.00 92 ASN A N 1
ATOM 666 C CA . ASN A 1 92 ? -10.054 -15.169 -2.412 1.00 44.00 92 ASN A CA 1
ATOM 667 C C . ASN A 1 92 ? -10.671 -13.834 -2.908 1.00 44.00 92 ASN A C 1
ATOM 669 O O . ASN A 1 92 ? -11.841 -13.584 -2.619 1.00 44.00 92 ASN A O 1
ATOM 673 N N . GLY A 1 93 ? -9.983 -13.046 -3.743 1.00 42.06 93 GLY A N 1
ATOM 674 C CA . GLY A 1 93 ? -10.478 -11.757 -4.265 1.00 42.06 93 GLY A CA 1
ATOM 675 C C . GLY A 1 93 ? -10.139 -10.587 -3.332 1.00 42.06 93 GLY A C 1
ATOM 676 O O . GLY A 1 93 ? -10.094 -10.758 -2.129 1.00 42.06 93 GLY A O 1
ATOM 677 N N . VAL A 1 94 ? -9.892 -9.361 -3.795 1.00 53.72 94 VAL A N 1
ATOM 678 C CA . VAL A 1 94 ? -10.275 -8.724 -5.067 1.00 53.72 94 VAL A CA 1
ATOM 679 C C . VAL A 1 94 ? -9.130 -7.829 -5.566 1.00 53.72 94 VAL A C 1
ATOM 681 O O . VAL A 1 94 ? -8.569 -7.059 -4.789 1.00 53.72 94 VAL A O 1
ATOM 684 N N . LEU A 1 95 ? -8.831 -7.891 -6.869 1.00 56.03 95 LEU A N 1
ATOM 685 C CA . LEU A 1 95 ? -7.768 -7.117 -7.523 1.00 56.03 95 LEU A CA 1
ATOM 686 C C . LEU A 1 95 ? -8.341 -6.181 -8.602 1.00 56.03 95 LEU A C 1
ATOM 688 O O . LEU A 1 95 ? -9.025 -6.629 -9.525 1.00 56.03 95 LEU A O 1
ATOM 692 N N . LEU A 1 96 ? -8.025 -4.889 -8.510 1.00 56.25 96 LEU A N 1
ATOM 693 C CA . LEU A 1 96 ? -8.171 -3.920 -9.596 1.00 56.25 96 LEU A CA 1
ATOM 694 C C . LEU A 1 96 ? -6.952 -3.988 -10.516 1.00 56.25 96 LEU A C 1
ATOM 696 O O . LEU A 1 96 ? -5.988 -3.261 -10.316 1.00 56.25 96 LEU A O 1
ATOM 700 N N . VAL A 1 97 ? -7.016 -4.845 -11.533 1.00 54.22 97 VAL A N 1
ATOM 701 C CA . VAL A 1 97 ? -6.115 -4.772 -12.696 1.00 54.22 97 VAL A CA 1
ATOM 702 C C . VAL A 1 97 ? -6.566 -3.612 -13.607 1.00 54.22 97 VAL A C 1
ATOM 704 O O . VAL A 1 97 ? -7.750 -3.263 -13.607 1.00 54.22 97 VAL A O 1
ATOM 707 N N . ASP A 1 98 ? -5.651 -3.048 -14.402 1.00 52.59 98 ASP A N 1
ATOM 708 C CA . ASP A 1 98 ? -5.873 -1.926 -15.341 1.00 52.59 98 ASP A CA 1
ATOM 709 C C . ASP A 1 98 ? -6.134 -0.557 -14.670 1.00 52.59 98 ASP A C 1
ATOM 711 O O . ASP A 1 98 ? -6.836 0.286 -15.231 1.00 52.59 98 ASP A O 1
ATOM 715 N N . ARG A 1 99 ? -5.583 -0.271 -13.477 1.00 58.84 99 ARG A N 1
ATOM 716 C CA . ARG A 1 99 ? -5.577 1.105 -12.924 1.00 58.84 99 ARG A CA 1
ATOM 717 C C . ARG A 1 99 ? -4.287 1.449 -12.161 1.00 58.84 99 ARG A C 1
ATOM 719 O O . ARG A 1 99 ? -3.974 0.766 -11.192 1.00 58.84 99 ARG A O 1
ATOM 726 N N . PRO A 1 100 ? -3.596 2.559 -12.493 1.00 57.38 100 PRO A N 1
ATOM 727 C CA . PRO A 1 100 ? -2.613 3.158 -11.590 1.00 57.38 100 PRO A CA 1
ATOM 728 C C . PRO A 1 100 ? -3.258 3.659 -10.293 1.00 57.38 100 PRO A C 1
ATOM 730 O O . PRO A 1 100 ? -4.410 4.112 -10.273 1.00 57.38 100 PRO A O 1
ATOM 733 N N . MET A 1 101 ? -2.467 3.610 -9.217 1.00 62.72 101 MET A N 1
ATOM 734 C CA . MET A 1 101 ? -2.777 4.268 -7.944 1.00 62.72 101 MET A CA 1
ATOM 735 C C . MET A 1 101 ? -2.922 5.782 -8.177 1.00 62.72 101 MET A C 1
ATOM 737 O O . MET A 1 101 ? -3.891 6.403 -7.740 1.00 62.72 101 MET A O 1
ATOM 741 N N . GLN A 1 102 ? -2.027 6.346 -8.994 1.00 59.38 102 GLN A N 1
ATOM 742 C CA . GLN A 1 102 ? -2.114 7.696 -9.546 1.00 59.38 102 GLN A CA 1
ATOM 743 C C . GLN A 1 102 ? -3.281 7.786 -10.552 1.00 59.38 102 GLN A C 1
ATOM 745 O O . GLN A 1 102 ? -3.131 7.469 -11.730 1.00 59.38 102 GLN A O 1
ATOM 750 N N . GLY A 1 103 ? -4.475 8.198 -10.112 1.00 57.19 103 GLY A N 1
ATOM 751 C CA . GLY A 1 103 ? -5.639 8.267 -11.017 1.00 57.19 103 GLY A CA 1
ATOM 752 C C . GLY A 1 103 ? -6.786 9.197 -10.619 1.00 57.19 103 GLY A C 1
ATOM 753 O O . GLY A 1 103 ? -7.805 9.248 -11.320 1.00 57.19 103 GLY A O 1
ATOM 754 N N . GLY A 1 104 ? -6.651 9.926 -9.507 1.00 59.56 104 GLY A N 1
ATOM 755 C CA . GLY A 1 104 ? -7.665 10.850 -8.993 1.00 59.56 104 GLY A CA 1
ATOM 756 C C . GLY A 1 104 ? -9.072 10.239 -8.936 1.00 59.56 104 GLY A C 1
ATOM 757 O O . GLY A 1 104 ? -9.260 9.064 -8.612 1.00 59.56 104 GLY A O 1
ATOM 758 N N . GLY A 1 105 ? -10.081 11.030 -9.317 1.00 56.47 105 GLY A N 1
ATOM 759 C CA . GLY A 1 105 ? -11.491 10.619 -9.279 1.00 56.47 105 GLY A CA 1
ATOM 760 C C . GLY A 1 105 ? -11.845 9.375 -10.108 1.00 56.47 105 GLY A C 1
ATOM 761 O O . GLY A 1 105 ? -12.881 8.766 -9.853 1.00 56.47 105 GLY A O 1
ATOM 762 N N . GLY A 1 106 ? -11.013 8.972 -11.078 1.00 62.41 106 GLY A N 1
ATOM 763 C CA . GLY A 1 106 ? -11.241 7.769 -11.884 1.00 62.41 106 GLY A CA 1
ATOM 764 C C . GLY A 1 106 ? -10.966 6.474 -11.116 1.00 62.41 106 GLY A C 1
ATOM 765 O O . GLY A 1 106 ? -11.779 5.550 -11.160 1.00 62.41 106 GLY A O 1
ATOM 766 N N . THR A 1 107 ? -9.852 6.425 -10.381 1.00 67.81 107 THR A N 1
ATOM 767 C CA . THR A 1 107 ? -9.490 5.280 -9.530 1.00 67.81 107 THR A CA 1
ATOM 768 C C . THR A 1 107 ? -10.413 5.203 -8.311 1.00 67.81 107 THR A C 1
ATOM 770 O O . THR A 1 107 ? -10.997 4.150 -8.058 1.00 67.81 107 THR A O 1
ATOM 773 N N . LEU A 1 108 ? -10.667 6.334 -7.643 1.00 65.38 108 LEU A N 1
ATOM 774 C CA . LEU A 1 108 ? -11.593 6.452 -6.505 1.00 65.38 108 LEU A CA 1
ATOM 775 C C . LEU A 1 108 ? -13.015 5.959 -6.832 1.00 65.38 108 LEU A C 1
ATOM 777 O O . LEU A 1 108 ? -13.545 5.059 -6.178 1.00 65.38 108 LEU A O 1
ATOM 781 N N . ALA A 1 109 ? -13.611 6.450 -7.927 1.00 64.38 109 ALA A N 1
ATOM 782 C CA . ALA A 1 109 ? -14.942 6.013 -8.351 1.00 64.38 109 ALA A CA 1
ATOM 783 C C . ALA A 1 109 ? -15.012 4.512 -8.689 1.00 64.38 109 ALA A C 1
ATOM 785 O O . ALA A 1 109 ? -16.095 3.925 -8.635 1.00 64.38 109 ALA A O 1
ATOM 786 N N . ARG A 1 110 ? -13.880 3.884 -9.039 1.00 65.69 110 ARG A N 1
ATOM 787 C CA . ARG A 1 110 ? -13.798 2.450 -9.329 1.00 65.69 110 ARG A CA 1
ATOM 788 C C . ARG A 1 110 ? -13.534 1.602 -8.079 1.00 65.69 110 ARG A C 1
ATOM 790 O O . ARG A 1 110 ? -14.106 0.517 -7.999 1.00 65.69 110 ARG A O 1
ATOM 797 N N . LEU A 1 111 ? -12.778 2.106 -7.100 1.00 69.44 111 LEU A N 1
ATOM 798 C CA . LEU A 1 111 ? -12.681 1.521 -5.756 1.00 69.44 111 LEU A CA 1
ATOM 799 C C . LEU A 1 111 ? -14.083 1.425 -5.139 1.00 69.44 111 LEU A C 1
ATOM 801 O O . LEU A 1 111 ? -14.573 0.316 -4.934 1.00 69.44 111 LEU A O 1
ATOM 805 N N . ARG A 1 112 ? -14.796 2.557 -5.023 1.00 71.50 112 ARG A N 1
ATOM 806 C CA . ARG A 1 112 ? -16.171 2.640 -4.484 1.00 71.50 112 ARG A CA 1
ATOM 807 C C . ARG A 1 112 ? -17.149 1.642 -5.125 1.00 71.50 112 ARG A C 1
ATOM 809 O O . ARG A 1 112 ? -18.035 1.123 -4.452 1.00 71.50 112 ARG A O 1
ATOM 816 N N . GLN A 1 113 ? -16.994 1.339 -6.419 1.00 65.69 113 GLN A N 1
ATOM 817 C CA . GLN A 1 113 ? -17.820 0.348 -7.129 1.00 65.69 113 GLN A CA 1
ATOM 818 C C . GLN A 1 113 ? -17.570 -1.111 -6.717 1.00 65.69 113 GLN A C 1
ATOM 820 O O . GLN A 1 113 ? -18.473 -1.929 -6.887 1.00 65.69 113 GLN A O 1
ATOM 825 N N . LEU A 1 114 ? -16.371 -1.461 -6.242 1.00 64.88 114 LEU A N 1
ATOM 826 C CA . LEU A 1 114 ? -16.028 -2.827 -5.820 1.00 64.88 114 LEU A CA 1
ATOM 827 C C . LEU A 1 114 ? -16.133 -3.025 -4.307 1.00 64.88 114 LEU A C 1
ATOM 829 O O . LEU A 1 114 ? -16.541 -4.090 -3.853 1.00 64.88 114 LEU A O 1
ATOM 833 N N . THR A 1 115 ? -15.750 -2.013 -3.535 1.00 68.19 115 THR A N 1
ATOM 834 C CA . THR A 1 115 ? -15.585 -2.077 -2.075 1.00 68.19 115 THR A CA 1
ATOM 835 C C . THR A 1 115 ? -16.769 -1.475 -1.309 1.00 68.19 115 THR A C 1
ATOM 837 O O . THR A 1 115 ? -16.787 -1.506 -0.075 1.00 68.19 115 THR A O 1
ATOM 840 N N . GLY A 1 116 ? -17.718 -0.863 -2.029 1.00 68.25 116 GLY A N 1
ATOM 841 C CA . GLY A 1 116 ? -18.834 -0.071 -1.503 1.00 68.25 116 GLY A CA 1
ATOM 842 C C . GLY A 1 116 ? -18.466 1.354 -1.068 1.00 68.25 116 GLY A C 1
ATOM 843 O O . GLY A 1 116 ? -19.360 2.191 -0.971 1.00 68.25 116 GLY A O 1
ATOM 844 N N . ASP A 1 117 ? -17.181 1.630 -0.831 1.00 72.25 117 ASP A N 1
ATOM 845 C CA . ASP A 1 117 ? -16.676 2.874 -0.237 1.00 72.25 117 ASP A CA 1
ATOM 846 C C . ASP A 1 117 ? -15.183 3.062 -0.578 1.00 72.25 117 ASP A C 1
ATOM 848 O O . ASP A 1 117 ? -14.406 2.109 -0.489 1.00 72.25 117 ASP A O 1
ATOM 852 N N . ASP A 1 118 ? -14.776 4.248 -1.013 1.00 72.12 118 ASP A N 1
ATOM 853 C CA . ASP A 1 118 ? -13.400 4.562 -1.422 1.00 72.12 118 ASP A CA 1
ATOM 854 C C . ASP A 1 118 ? -12.513 5.123 -0.299 1.00 72.12 118 ASP A C 1
ATOM 856 O O . ASP A 1 118 ? -11.342 5.390 -0.555 1.00 72.12 118 ASP A O 1
ATOM 860 N N . GLU A 1 119 ? -13.022 5.216 0.934 1.00 83.38 119 GLU A N 1
ATOM 861 C CA . GLU A 1 119 ? -12.213 5.463 2.136 1.00 83.38 119 GLU A CA 1
ATOM 862 C C . GLU A 1 119 ? -11.670 4.154 2.761 1.00 83.38 119 GLU A C 1
ATOM 864 O O . GLU A 1 119 ? -12.384 3.146 2.892 1.00 83.38 119 GLU A O 1
ATOM 869 N N . PHE A 1 120 ? -10.392 4.172 3.169 1.00 90.44 120 PHE A N 1
ATOM 870 C CA . PHE A 1 120 ? -9.661 3.037 3.756 1.00 90.44 120 PHE A CA 1
ATOM 871 C C . PHE A 1 120 ? -8.892 3.448 5.022 1.00 90.44 120 PHE A C 1
ATOM 873 O O . PHE A 1 120 ? -8.272 4.506 5.053 1.00 90.44 120 PHE A O 1
ATOM 880 N N . GLN A 1 121 ? -8.887 2.606 6.060 1.00 96.25 121 GLN A N 1
ATOM 881 C CA . GLN A 1 121 ? -8.113 2.857 7.289 1.00 96.25 121 GLN A CA 1
ATOM 882 C C . GLN A 1 121 ? -6.603 2.747 7.040 1.00 96.25 121 GLN A C 1
ATOM 884 O O . GLN A 1 121 ? -5.833 3.529 7.587 1.00 96.25 121 GLN A O 1
ATOM 889 N N . TRP A 1 122 ? -6.191 1.797 6.193 1.00 97.44 122 TRP A N 1
ATOM 890 C CA . TRP A 1 122 ? -4.787 1.536 5.874 1.00 97.44 122 TRP A CA 1
ATOM 891 C C . TRP A 1 122 ? -4.546 1.549 4.367 1.00 97.44 122 TRP A C 1
ATOM 893 O O . TRP A 1 122 ? -5.289 0.938 3.593 1.00 97.44 122 TRP A O 1
ATOM 903 N N . VAL A 1 123 ? -3.451 2.190 3.961 1.00 95.44 123 VAL A N 1
ATOM 904 C CA . VAL A 1 123 ? -2.973 2.213 2.575 1.00 95.44 123 VAL A CA 1
ATOM 905 C C . VAL A 1 123 ? -1.580 1.602 2.548 1.00 95.44 123 VAL A C 1
ATOM 907 O O . VAL A 1 123 ? -0.621 2.212 3.005 1.00 95.44 123 VAL A O 1
ATOM 910 N N . VAL A 1 124 ? -1.456 0.392 2.018 1.00 96.75 124 VAL A N 1
ATOM 911 C CA . VAL A 1 124 ? -0.177 -0.307 1.862 1.00 96.75 124 VAL A CA 1
ATOM 912 C C . VAL A 1 124 ? 0.307 -0.142 0.422 1.00 96.75 124 VAL A C 1
ATOM 914 O O . VAL A 1 124 ? -0.499 -0.161 -0.506 1.00 96.75 124 VAL A O 1
ATOM 917 N N . THR A 1 125 ? 1.615 -0.036 0.200 1.00 94.12 125 THR A N 1
ATOM 918 C CA . THR A 1 125 ? 2.203 -0.237 -1.135 1.00 94.12 125 THR A CA 1
ATOM 919 C C . THR A 1 125 ? 3.270 -1.322 -1.083 1.00 94.12 125 THR A C 1
ATOM 921 O O . THR A 1 125 ? 4.174 -1.212 -0.258 1.00 94.12 125 THR A O 1
ATOM 924 N N . GLU A 1 126 ? 3.203 -2.328 -1.956 1.00 89.81 126 GLU A N 1
ATOM 925 C CA . GLU A 1 126 ? 4.223 -3.385 -2.065 1.00 89.81 126 GLU A CA 1
ATOM 926 C C . GLU A 1 126 ? 5.118 -3.126 -3.279 1.00 89.81 126 GLU A C 1
ATOM 928 O O . GLU A 1 126 ? 4.629 -3.164 -4.402 1.00 89.81 126 GLU A O 1
ATOM 933 N N . ASP A 1 127 ? 6.399 -2.795 -3.056 1.00 86.50 127 ASP A N 1
ATOM 934 C CA . ASP A 1 127 ? 7.431 -2.567 -4.093 1.00 86.50 127 ASP A CA 1
ATOM 935 C C . ASP A 1 127 ? 7.040 -1.579 -5.229 1.00 86.50 127 ASP A C 1
ATOM 937 O O . ASP A 1 127 ? 7.735 -1.412 -6.231 1.00 86.50 127 ASP A O 1
ATOM 941 N N . LEU A 1 128 ? 5.943 -0.834 -5.053 1.00 86.00 128 LEU A N 1
ATOM 942 C CA . LEU A 1 128 ? 5.432 0.128 -6.028 1.00 86.00 128 LEU A CA 1
ATOM 943 C C . LEU A 1 128 ? 6.412 1.282 -6.255 1.00 86.00 128 LEU A C 1
ATOM 945 O O . LEU A 1 128 ? 6.548 1.754 -7.376 1.00 86.00 128 LEU A O 1
ATOM 949 N N . LEU A 1 129 ? 7.082 1.751 -5.199 1.00 86.94 129 LEU A N 1
ATOM 950 C CA . LEU A 1 129 ? 7.967 2.919 -5.252 1.00 86.94 129 LEU A CA 1
ATOM 951 C C . LEU A 1 129 ? 9.379 2.581 -5.748 1.00 86.94 129 LEU A C 1
ATOM 953 O O . LEU A 1 129 ? 9.999 3.412 -6.406 1.00 86.94 129 LEU A O 1
ATOM 957 N N . THR A 1 130 ? 9.860 1.353 -5.528 1.00 84.44 130 THR A N 1
ATOM 958 C CA . THR A 1 130 ? 11.147 0.859 -6.058 1.00 84.44 130 THR A CA 1
ATOM 959 C C . THR A 1 130 ? 11.133 0.707 -7.589 1.00 84.44 130 THR A C 1
ATOM 961 O O . THR A 1 130 ? 12.186 0.572 -8.208 1.00 84.44 130 THR A O 1
ATOM 964 N N . CYS A 1 131 ? 9.954 0.811 -8.213 1.00 77.75 131 CYS A N 1
ATOM 965 C CA . CYS A 1 131 ? 9.740 0.811 -9.661 1.00 77.75 131 CYS A CA 1
ATOM 966 C C . CYS A 1 131 ? 9.920 2.183 -10.355 1.00 77.75 131 CYS A C 1
ATOM 968 O O . CYS A 1 131 ? 9.769 2.256 -11.579 1.00 77.75 131 CYS A O 1
ATOM 970 N N . TYR A 1 132 ? 10.213 3.262 -9.616 1.00 79.19 132 TYR A N 1
ATOM 971 C CA . TYR A 1 132 ? 10.329 4.634 -10.138 1.00 79.19 132 TYR A CA 1
ATOM 972 C C . TYR A 1 132 ? 11.654 5.294 -9.729 1.00 79.19 132 TYR A C 1
ATOM 974 O O . TYR A 1 132 ? 12.240 4.968 -8.697 1.00 79.19 132 TYR A O 1
ATOM 982 N N . ASP A 1 133 ? 12.094 6.284 -10.511 1.00 82.44 133 ASP A N 1
ATOM 983 C CA . ASP A 1 133 ? 13.097 7.253 -10.058 1.00 82.44 133 ASP A CA 1
ATOM 984 C C . ASP A 1 133 ? 12.471 8.117 -8.940 1.00 82.44 133 ASP A C 1
ATOM 986 O O . ASP A 1 133 ? 11.413 8.703 -9.172 1.00 82.44 133 ASP A O 1
ATOM 990 N N . PRO A 1 134 ? 13.084 8.256 -7.747 1.00 85.19 134 PRO A N 1
ATOM 991 C CA . PRO A 1 134 ? 12.582 9.131 -6.679 1.00 85.19 134 PRO A CA 1
ATOM 992 C C . PRO A 1 134 ? 12.446 10.622 -7.037 1.00 85.19 134 PRO A C 1
ATOM 994 O O . PRO A 1 134 ? 11.917 11.393 -6.236 1.00 85.19 134 PRO A O 1
ATOM 997 N N . SER A 1 135 ? 12.942 11.045 -8.204 1.00 85.31 135 SER A N 1
ATOM 998 C CA . SER A 1 135 ? 12.756 12.380 -8.781 1.00 85.31 135 SER A CA 1
ATOM 999 C C . SER A 1 135 ? 11.710 12.452 -9.909 1.00 85.31 135 SER A C 1
ATOM 1001 O O . SER A 1 135 ? 11.434 13.549 -10.401 1.00 85.31 135 SER A O 1
ATOM 1003 N N . ASP A 1 136 ? 11.096 11.329 -10.303 1.00 83.69 136 ASP A N 1
ATOM 1004 C CA . ASP A 1 136 ? 9.965 11.306 -11.239 1.00 83.69 136 ASP A CA 1
ATOM 1005 C C . ASP A 1 136 ? 8.716 11.917 -10.563 1.00 83.69 136 ASP A C 1
ATOM 1007 O O . ASP A 1 136 ? 8.377 11.522 -9.442 1.00 83.69 136 ASP A O 1
ATOM 1011 N N . PRO A 1 137 ? 7.999 12.869 -11.198 1.00 82.81 137 PRO A N 1
ATOM 1012 C CA . PRO A 1 137 ? 6.749 13.406 -10.653 1.00 82.81 137 PRO A CA 1
ATOM 1013 C C . PRO A 1 137 ? 5.696 12.328 -10.348 1.00 82.81 137 PRO A C 1
ATOM 1015 O O . PRO A 1 137 ? 4.902 12.531 -9.427 1.00 82.81 137 PRO A O 1
ATOM 1018 N N . ASP A 1 138 ? 5.727 11.174 -11.030 1.00 81.56 138 ASP A N 1
ATOM 1019 C CA . ASP A 1 138 ? 4.848 10.032 -10.745 1.00 81.56 138 ASP A CA 1
ATOM 1020 C C . ASP A 1 138 ? 4.927 9.587 -9.264 1.00 81.56 138 ASP A C 1
ATOM 1022 O O . ASP A 1 138 ? 3.938 9.085 -8.731 1.00 81.56 138 ASP A O 1
ATOM 1026 N N . VAL A 1 139 ? 6.064 9.788 -8.578 1.00 86.88 139 VAL A N 1
ATOM 1027 C CA . VAL A 1 139 ? 6.257 9.449 -7.151 1.00 86.88 139 VAL A CA 1
ATOM 1028 C C . VAL A 1 139 ? 5.475 10.386 -6.227 1.00 86.88 139 VAL A C 1
ATOM 1030 O O . VAL A 1 139 ? 4.854 9.930 -5.265 1.00 86.88 139 VAL A O 1
ATOM 1033 N N . ALA A 1 140 ? 5.446 11.686 -6.528 1.00 88.19 140 ALA A N 1
ATOM 1034 C CA . ALA A 1 140 ? 4.660 12.649 -5.757 1.00 88.19 140 ALA A CA 1
ATOM 1035 C C . ALA A 1 140 ? 3.151 12.393 -5.920 1.00 88.19 140 ALA A C 1
ATOM 1037 O O . ALA A 1 140 ? 2.399 12.462 -4.945 1.00 88.19 140 ALA A O 1
ATOM 1038 N N . ASP A 1 141 ? 2.729 12.011 -7.128 1.00 84.94 141 ASP A N 1
ATOM 1039 C CA . ASP A 1 141 ? 1.346 11.629 -7.419 1.00 84.94 141 ASP A CA 1
ATOM 1040 C C . ASP A 1 141 ? 0.944 10.295 -6.749 1.00 84.94 141 ASP A C 1
ATOM 1042 O O . ASP A 1 141 ? -0.227 10.131 -6.399 1.00 84.94 141 ASP A O 1
ATOM 1046 N N . ILE A 1 142 ? 1.882 9.364 -6.488 1.00 88.06 142 ILE A N 1
ATOM 1047 C CA . ILE A 1 142 ? 1.623 8.179 -5.640 1.00 88.06 142 ILE A CA 1
ATOM 1048 C C . ILE A 1 142 ? 1.329 8.603 -4.199 1.00 88.06 142 ILE A C 1
ATOM 1050 O O . ILE A 1 142 ? 0.323 8.161 -3.645 1.00 88.06 142 ILE A O 1
ATOM 1054 N N . PHE A 1 143 ? 2.156 9.460 -3.588 1.00 92.38 143 PHE A N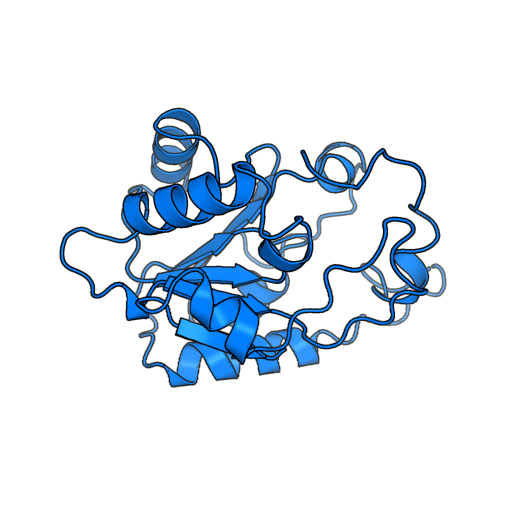 1
ATOM 1055 C CA . PHE A 1 143 ? 1.918 9.905 -2.209 1.00 92.38 143 PHE A CA 1
ATOM 1056 C C . PHE A 1 143 ? 0.583 10.648 -2.080 1.00 92.38 143 PHE A C 1
ATOM 1058 O O . PHE A 1 143 ? -0.225 10.294 -1.223 1.00 92.38 143 PHE A O 1
ATOM 1065 N N . ALA A 1 144 ? 0.297 11.587 -2.988 1.00 89.62 144 ALA A N 1
ATOM 1066 C CA . ALA A 1 144 ? -0.976 12.305 -3.014 1.00 89.62 144 ALA A CA 1
ATOM 1067 C C . ALA A 1 144 ? -2.182 11.367 -3.224 1.00 89.62 144 ALA A C 1
ATOM 1069 O O . ALA A 1 144 ? -3.242 11.581 -2.630 1.00 89.62 144 ALA A O 1
ATOM 1070 N N . ALA A 1 145 ? -2.041 10.305 -4.026 1.00 87.44 145 ALA A N 1
ATOM 1071 C CA . ALA A 1 145 ? -3.071 9.278 -4.160 1.00 87.44 145 ALA A CA 1
ATOM 1072 C C . ALA A 1 145 ? -3.268 8.482 -2.858 1.00 87.44 145 ALA A C 1
ATOM 1074 O O . ALA A 1 145 ? -4.411 8.278 -2.454 1.00 87.44 145 ALA A O 1
ATOM 1075 N N . CYS A 1 146 ? -2.194 8.086 -2.169 1.00 91.31 146 CYS A N 1
ATOM 1076 C CA . CYS A 1 146 ? -2.287 7.414 -0.870 1.00 91.31 146 CYS A CA 1
ATOM 1077 C C . CYS A 1 146 ? -2.979 8.292 0.185 1.00 91.31 146 CYS A C 1
ATOM 1079 O O . CYS A 1 146 ? -3.911 7.829 0.838 1.00 91.31 146 CYS A O 1
ATOM 1081 N N . GLU A 1 147 ? -2.592 9.567 0.295 1.00 92.75 147 GLU A N 1
ATOM 1082 C CA . GLU A 1 147 ? -3.231 10.550 1.186 1.00 92.75 147 GLU A CA 1
ATOM 1083 C C . GLU A 1 147 ? -4.717 10.785 0.857 1.00 92.75 147 GLU A C 1
ATOM 1085 O O . GLU A 1 147 ? -5.507 11.054 1.757 1.00 92.75 147 GLU A O 1
ATOM 1090 N N . THR A 1 148 ? -5.116 10.664 -0.415 1.00 88.38 148 THR A N 1
ATOM 1091 C CA . THR A 1 148 ? -6.514 10.851 -0.853 1.00 88.38 148 THR A CA 1
ATOM 1092 C C . THR A 1 148 ? -7.394 9.616 -0.609 1.00 88.38 148 THR A C 1
ATOM 1094 O O . THR A 1 148 ? -8.611 9.747 -0.500 1.00 88.38 148 THR A O 1
ATOM 1097 N N . VAL A 1 149 ? -6.804 8.417 -0.565 1.00 87.12 149 VAL A N 1
ATOM 1098 C CA . VAL A 1 149 ? -7.515 7.136 -0.356 1.00 87.12 149 VAL A CA 1
ATOM 1099 C C . VAL A 1 149 ? -7.602 6.769 1.138 1.00 87.12 149 VAL A C 1
ATOM 1101 O O . VAL A 1 149 ? -8.490 6.017 1.550 1.00 87.12 149 VAL A O 1
ATOM 1104 N N . LEU A 1 150 ? -6.709 7.322 1.964 1.00 92.38 150 LEU A N 1
ATOM 1105 C CA . LEU A 1 150 ? -6.768 7.220 3.420 1.00 92.38 150 LEU A CA 1
ATOM 1106 C C . LEU A 1 150 ? -8.030 7.918 3.971 1.00 92.38 150 LEU A C 1
ATOM 1108 O O . LEU A 1 150 ? -8.352 9.043 3.590 1.00 92.38 150 LEU A O 1
ATOM 1112 N N . ALA A 1 151 ? -8.742 7.254 4.883 1.00 91.44 151 ALA A N 1
ATOM 1113 C CA . ALA A 1 151 ? -10.002 7.733 5.448 1.00 91.44 151 ALA A CA 1
ATOM 1114 C C . ALA A 1 151 ? -9.842 9.040 6.249 1.00 91.44 151 ALA A C 1
ATOM 1116 O O . ALA A 1 151 ? -8.824 9.295 6.903 1.00 91.44 151 ALA A O 1
ATOM 1117 N N . ALA A 1 152 ? -10.874 9.886 6.215 1.00 90.94 152 ALA A N 1
ATOM 1118 C CA . ALA A 1 152 ? -10.774 11.262 6.691 1.00 90.94 152 ALA A CA 1
ATOM 1119 C C . ALA A 1 152 ? -10.604 11.365 8.223 1.00 90.94 152 ALA A C 1
ATOM 1121 O O . ALA A 1 152 ? -11.567 11.285 8.987 1.00 90.94 152 ALA A O 1
ATOM 1122 N N . GLY A 1 153 ? -9.372 11.635 8.666 1.00 92.50 153 GLY A N 1
ATOM 1123 C CA . GLY A 1 153 ? -9.007 11.803 10.080 1.00 92.50 153 GLY A CA 1
ATOM 1124 C C . GLY A 1 153 ? -8.038 10.747 10.614 1.00 92.50 153 GLY A C 1
ATOM 1125 O O . GLY A 1 153 ? -7.547 10.900 11.733 1.00 92.50 153 GLY A O 1
ATOM 1126 N N . GLU A 1 154 ? -7.725 9.725 9.819 1.00 95.69 154 GLU A N 1
ATOM 1127 C CA . GLU A 1 154 ? -6.683 8.752 10.139 1.00 95.69 154 GLU A CA 1
ATOM 1128 C C . GLU A 1 154 ? -5.277 9.392 10.074 1.00 95.69 154 GLU A C 1
ATOM 1130 O O . GLU A 1 154 ? -5.011 10.232 9.207 1.00 95.69 154 GLU A O 1
ATOM 1135 N N . PRO A 1 155 ? -4.337 9.033 10.970 1.00 97.25 155 PRO A N 1
ATOM 1136 C CA . PRO A 1 155 ? -2.954 9.492 10.883 1.00 97.25 155 PRO A CA 1
ATOM 1137 C C . PRO A 1 155 ? -2.229 8.917 9.657 1.00 97.25 155 PRO A C 1
ATOM 1139 O O . PRO A 1 155 ? -2.295 7.717 9.393 1.00 97.25 155 PRO A O 1
ATOM 1142 N N . LEU A 1 156 ? -1.431 9.759 8.987 1.00 97.44 156 LEU A N 1
ATOM 1143 C CA . LEU A 1 156 ? -0.624 9.403 7.805 1.00 97.44 156 LEU A CA 1
ATOM 1144 C C . LEU A 1 156 ? 0.357 8.235 8.026 1.00 97.44 156 LEU A C 1
ATOM 1146 O O . LEU A 1 156 ? 0.801 7.616 7.066 1.00 97.44 156 LEU A O 1
ATOM 1150 N N . THR A 1 157 ? 0.645 7.867 9.276 1.00 97.88 157 THR A N 1
ATOM 1151 C CA . THR A 1 157 ? 1.413 6.659 9.613 1.00 97.88 157 THR A CA 1
ATOM 1152 C C . THR A 1 157 ? 0.698 5.353 9.231 1.00 97.88 157 THR A C 1
ATOM 1154 O O . THR A 1 157 ? 1.343 4.309 9.219 1.00 97.88 157 THR A O 1
ATOM 1157 N N . GLN A 1 158 ? -0.603 5.380 8.914 1.00 98.38 158 GLN A N 1
ATOM 1158 C CA . GLN A 1 158 ? -1.330 4.238 8.331 1.00 98.38 158 GLN A CA 1
ATOM 1159 C C . GLN A 1 158 ? -1.171 4.129 6.801 1.00 98.38 158 GLN A C 1
ATOM 1161 O O . GLN A 1 158 ? -1.668 3.179 6.192 1.00 98.38 158 GLN A O 1
ATOM 1166 N N . ILE A 1 159 ? -0.426 5.051 6.179 1.00 98.19 159 ILE A N 1
ATOM 1167 C CA . ILE A 1 159 ? 0.181 4.836 4.864 1.00 98.19 159 ILE A CA 1
ATOM 1168 C C . ILE A 1 159 ? 1.499 4.087 5.101 1.00 98.19 159 ILE A C 1
ATOM 1170 O O . ILE A 1 159 ? 2.384 4.581 5.801 1.00 98.19 159 ILE A O 1
ATOM 1174 N N . VAL A 1 160 ? 1.604 2.871 4.563 1.00 98.56 160 VAL A N 1
ATOM 1175 C CA . VAL A 1 160 ? 2.676 1.906 4.839 1.00 98.56 160 VAL A CA 1
ATOM 1176 C C . VAL A 1 160 ? 3.353 1.498 3.535 1.00 98.56 160 VAL A C 1
ATOM 1178 O O . VAL A 1 160 ? 2.814 0.730 2.738 1.00 98.56 160 VAL A O 1
ATOM 1181 N N . HIS A 1 161 ? 4.567 1.984 3.326 1.00 97.25 161 HIS A N 1
ATOM 1182 C CA . HIS A 1 161 ? 5.379 1.648 2.167 1.00 97.25 161 HIS A CA 1
ATOM 1183 C C . HIS A 1 161 ? 6.296 0.466 2.489 1.00 97.25 161 HIS A C 1
ATOM 1185 O O . HIS A 1 161 ? 7.238 0.594 3.273 1.00 97.25 161 HIS A O 1
ATOM 1191 N N . LEU A 1 162 ? 6.018 -0.685 1.878 1.00 95.56 162 LEU A N 1
ATOM 1192 C CA . LEU A 1 162 ? 6.933 -1.817 1.848 1.00 95.56 162 LEU A CA 1
ATOM 1193 C C . LEU A 1 162 ? 7.892 -1.614 0.670 1.00 95.56 162 LEU A C 1
ATOM 1195 O O . LEU A 1 162 ? 7.447 -1.509 -0.476 1.00 95.56 162 LEU A O 1
ATOM 1199 N N . VAL A 1 163 ? 9.192 -1.538 0.952 1.00 91.88 163 VAL A N 1
ATOM 1200 C CA . VAL A 1 163 ? 10.239 -1.312 -0.051 1.00 91.88 163 VAL A CA 1
ATOM 1201 C C . VAL A 1 163 ? 11.402 -2.283 0.126 1.00 91.88 163 VAL A C 1
ATOM 1203 O O . VAL A 1 163 ? 12.100 -2.256 1.142 1.00 91.88 163 VAL A O 1
ATOM 1206 N N . SER A 1 164 ? 11.666 -3.113 -0.884 1.00 86.75 164 SER A N 1
ATOM 1207 C CA . SER A 1 164 ? 12.922 -3.861 -0.942 1.00 86.75 164 SER A CA 1
ATOM 1208 C C . SER A 1 164 ? 14.087 -2.882 -1.142 1.00 86.75 164 SER A C 1
ATOM 1210 O O . SER A 1 164 ? 14.152 -2.155 -2.137 1.00 86.75 164 SER A O 1
ATOM 1212 N N . CYS A 1 165 ? 14.984 -2.822 -0.157 1.00 84.38 165 CYS A N 1
ATOM 1213 C CA . CYS A 1 165 ? 16.196 -2.002 -0.192 1.00 84.38 165 CYS A CA 1
ATOM 1214 C C . CYS A 1 165 ? 17.345 -2.749 -0.895 1.00 84.38 165 CYS A C 1
ATOM 1216 O O . CYS A 1 165 ? 17.256 -3.949 -1.138 1.00 84.38 165 CYS A O 1
ATOM 1218 N N . ASP A 1 166 ? 18.418 -2.028 -1.234 1.00 69.62 166 ASP A N 1
ATOM 1219 C CA . ASP A 1 166 ? 19.685 -2.588 -1.736 1.00 69.62 166 ASP A CA 1
ATOM 1220 C C . ASP A 1 166 ? 19.562 -3.588 -2.917 1.00 69.62 166 ASP A C 1
ATOM 1222 O O . ASP A 1 166 ? 20.306 -4.567 -3.012 1.00 69.62 166 ASP A O 1
ATOM 1226 N N . TRP A 1 167 ? 18.643 -3.313 -3.858 1.00 67.12 167 TRP A N 1
ATOM 1227 C CA . TRP A 1 167 ? 18.517 -4.039 -5.133 1.00 67.12 167 TRP A CA 1
ATOM 1228 C C . TRP A 1 167 ? 19.858 -4.119 -5.875 1.00 67.12 167 TRP A C 1
ATOM 1230 O O . TRP A 1 167 ? 20.522 -3.099 -6.083 1.00 67.12 167 TRP A O 1
ATOM 1240 N N . ASP A 1 168 ? 20.208 -5.310 -6.374 1.00 58.41 168 ASP A N 1
ATOM 1241 C CA . ASP A 1 168 ? 21.375 -5.487 -7.242 1.00 58.41 168 ASP A CA 1
ATOM 1242 C C . ASP A 1 168 ? 21.203 -4.645 -8.528 1.00 58.41 168 ASP A C 1
ATOM 1244 O O . ASP A 1 168 ? 20.281 -4.903 -9.312 1.00 58.41 168 ASP A O 1
ATOM 1248 N N . PRO A 1 169 ? 22.077 -3.653 -8.799 1.00 53.50 169 PRO A N 1
ATOM 1249 C CA . PRO A 1 169 ? 21.985 -2.823 -9.997 1.00 53.50 169 PRO A CA 1
ATOM 1250 C C . PRO A 1 169 ? 22.266 -3.590 -11.303 1.00 53.50 169 PRO A C 1
ATOM 1252 O O . PRO A 1 169 ? 22.129 -3.006 -12.375 1.00 53.50 169 PRO A O 1
ATOM 1255 N N . ALA A 1 170 ? 22.651 -4.870 -11.248 1.00 56.69 170 ALA A N 1
ATOM 1256 C CA . ALA A 1 170 ? 22.686 -5.758 -12.409 1.00 56.69 170 ALA A CA 1
ATOM 1257 C C . ALA A 1 170 ? 21.311 -6.362 -12.770 1.00 56.69 170 ALA A C 1
ATOM 1259 O O . ALA A 1 170 ? 21.161 -6.876 -13.878 1.00 56.69 170 ALA A O 1
ATOM 1260 N N . PHE A 1 171 ? 20.320 -6.314 -11.868 1.00 50.88 171 PHE A N 1
ATOM 1261 C CA . PHE A 1 171 ? 18.988 -6.890 -12.096 1.00 50.88 171 PHE A CA 1
ATOM 1262 C C . PHE A 1 171 ? 18.080 -5.981 -12.939 1.00 50.88 171 PHE A C 1
ATOM 1264 O O . PHE A 1 171 ? 17.300 -6.460 -13.758 1.00 50.88 171 PHE A O 1
ATOM 1271 N N . ILE A 1 172 ? 18.193 -4.660 -12.772 1.00 51.94 172 ILE A N 1
ATOM 1272 C CA . ILE A 1 172 ? 17.369 -3.683 -13.494 1.00 51.94 172 ILE A CA 1
ATOM 1273 C C . ILE A 1 172 ? 18.159 -3.155 -14.698 1.00 51.94 172 ILE A C 1
ATOM 1275 O O . ILE A 1 172 ? 19.220 -2.557 -14.541 1.00 51.94 172 ILE A O 1
ATOM 1279 N N . ALA A 1 173 ? 17.623 -3.307 -15.913 1.00 46.88 173 ALA A N 1
ATOM 1280 C CA . ALA A 1 173 ? 18.240 -2.784 -17.143 1.00 46.88 173 ALA A CA 1
ATOM 1281 C C . ALA A 1 173 ? 18.219 -1.236 -17.258 1.00 46.88 173 ALA A C 1
ATOM 1283 O O . ALA A 1 173 ? 18.705 -0.675 -18.243 1.00 46.88 173 ALA A O 1
ATOM 1284 N N . ALA A 1 174 ? 17.681 -0.548 -16.246 1.00 46.00 174 ALA A N 1
ATOM 1285 C CA . ALA A 1 174 ? 17.703 0.898 -16.056 1.00 46.00 174 ALA A CA 1
ATOM 1286 C C . ALA A 1 174 ? 18.578 1.252 -14.830 1.00 46.00 174 ALA A C 1
ATOM 1288 O O . ALA A 1 174 ? 18.566 0.519 -13.839 1.00 46.00 174 ALA A O 1
ATOM 1289 N N . PRO A 1 175 ? 19.346 2.357 -14.863 1.00 43.97 175 PRO A N 1
ATOM 1290 C CA . PRO A 1 175 ? 20.402 2.615 -13.885 1.00 43.97 175 PRO A CA 1
ATOM 1291 C C . PRO A 1 175 ? 19.887 3.036 -12.495 1.00 43.97 175 PRO A C 1
ATOM 1293 O O . PRO A 1 175 ? 19.805 4.220 -12.190 1.00 43.97 175 PRO A O 1
ATOM 1296 N N . GLY A 1 176 ? 19.673 2.043 -11.629 1.00 51.03 176 GLY A N 1
ATOM 1297 C CA . GLY A 1 176 ? 19.935 2.114 -10.186 1.00 51.03 176 GLY A CA 1
ATOM 1298 C C . GLY A 1 176 ? 19.099 3.082 -9.340 1.00 51.03 176 GLY A C 1
ATOM 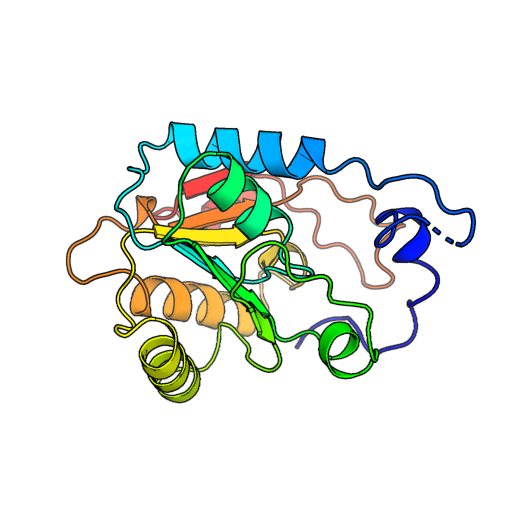1299 O O . GLY A 1 176 ? 19.567 4.163 -8.990 1.00 51.03 176 GLY A O 1
ATOM 1300 N N . PHE A 1 177 ? 17.960 2.599 -8.834 1.00 61.78 177 PHE A N 1
ATOM 1301 C CA . PHE A 1 177 ? 17.192 3.244 -7.751 1.00 61.78 177 PHE A CA 1
ATOM 1302 C C . PHE A 1 177 ? 17.292 2.493 -6.415 1.00 61.78 177 PHE A C 1
ATOM 1304 O O . PHE A 1 177 ? 16.358 2.460 -5.619 1.00 61.78 177 PHE A O 1
ATOM 1311 N N . SER A 1 178 ? 18.475 1.928 -6.147 1.00 70.69 178 SER A N 1
ATOM 1312 C CA . SER A 1 178 ? 18.853 1.398 -4.833 1.00 70.69 178 SER A CA 1
ATOM 1313 C C . SER A 1 178 ? 18.956 2.539 -3.814 1.00 70.69 178 SER A C 1
ATOM 1315 O O . SER A 1 178 ? 20.005 3.167 -3.662 1.00 70.69 178 SER A O 1
ATOM 1317 N N . GLN A 1 179 ? 17.851 2.821 -3.129 1.00 82.31 179 GLN A N 1
ATOM 1318 C CA . GLN A 1 179 ? 17.790 3.726 -1.983 1.00 82.31 179 GLN A CA 1
ATOM 1319 C C . GLN A 1 179 ? 17.810 2.899 -0.691 1.00 82.31 179 GLN A C 1
ATOM 1321 O O . GLN A 1 179 ? 17.110 1.892 -0.593 1.00 82.31 179 GLN A O 1
ATOM 1326 N N . SER A 1 180 ? 18.555 3.351 0.320 1.00 90.81 180 SER A N 1
ATOM 1327 C CA . SER A 1 180 ? 18.398 2.812 1.676 1.00 90.81 180 SER A CA 1
ATOM 1328 C C . SER A 1 180 ? 17.048 3.225 2.275 1.00 90.81 180 SER A C 1
ATOM 1330 O O . SER A 1 180 ? 16.479 4.255 1.897 1.00 90.81 180 SER A O 1
ATOM 1332 N N . LEU A 1 181 ? 16.565 2.489 3.280 1.00 92.50 181 LEU A N 1
ATOM 1333 C CA . LEU A 1 181 ? 15.315 2.800 3.985 1.00 92.50 181 LEU A CA 1
ATOM 1334 C C . LEU A 1 181 ? 15.255 4.258 4.494 1.00 92.50 181 LEU A C 1
ATOM 1336 O O . LEU A 1 181 ? 14.203 4.887 4.448 1.00 92.50 181 LEU A O 1
ATOM 1340 N N . ALA A 1 182 ? 16.391 4.832 4.907 1.00 94.81 182 ALA A N 1
ATOM 1341 C CA . ALA A 1 182 ? 16.482 6.226 5.353 1.00 94.81 182 ALA A CA 1
ATOM 1342 C C . ALA A 1 182 ? 16.324 7.256 4.212 1.00 94.81 182 ALA A C 1
ATOM 1344 O O . ALA A 1 182 ? 15.860 8.371 4.450 1.00 94.81 182 ALA A O 1
ATOM 1345 N N . GLN A 1 183 ? 16.700 6.902 2.978 1.00 93.31 183 GLN A N 1
ATOM 1346 C CA . GLN A 1 183 ? 16.474 7.734 1.790 1.00 93.31 183 GLN A CA 1
ATOM 1347 C C . GLN A 1 183 ? 15.013 7.654 1.336 1.00 93.31 183 GLN A C 1
ATOM 1349 O O . GLN A 1 183 ? 14.426 8.687 1.028 1.00 93.31 183 GLN A O 1
ATOM 1354 N N . TRP A 1 184 ? 14.404 6.463 1.383 1.00 93.62 184 TRP A N 1
ATOM 1355 C CA . TRP A 1 184 ? 12.966 6.284 1.166 1.00 93.62 184 TRP A CA 1
ATOM 1356 C C . TRP A 1 184 ? 12.133 7.098 2.173 1.00 93.62 184 TRP A C 1
ATOM 1358 O O . TRP A 1 184 ? 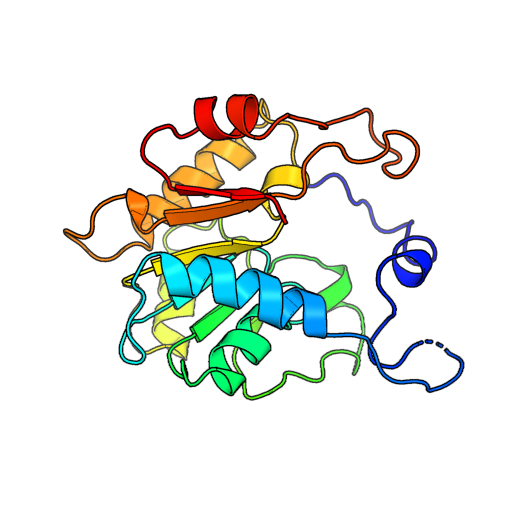11.322 7.935 1.777 1.00 93.62 184 TRP A O 1
ATOM 1368 N N . GLN A 1 185 ? 12.422 6.962 3.473 1.00 96.00 185 GLN A N 1
ATOM 1369 C CA . GLN A 1 185 ? 11.780 7.726 4.554 1.00 96.00 185 GLN A CA 1
ATOM 1370 C C . GLN A 1 185 ? 11.879 9.250 4.383 1.00 96.00 185 GLN A C 1
ATOM 1372 O O . GLN A 1 185 ? 10.990 9.973 4.828 1.00 96.00 185 GLN A O 1
ATOM 1377 N N . ALA A 1 186 ? 12.930 9.756 3.729 1.00 96.25 186 ALA A N 1
ATOM 1378 C CA . ALA A 1 186 ? 13.097 11.186 3.482 1.00 96.25 186 ALA A CA 1
ATOM 1379 C C . ALA A 1 186 ? 12.115 11.755 2.436 1.00 96.25 186 ALA A C 1
ATOM 1381 O O . ALA A 1 186 ? 11.913 12.969 2.420 1.00 96.25 186 ALA A O 1
ATOM 1382 N N . LEU A 1 187 ? 11.500 10.913 1.592 1.00 94.81 187 LEU A N 1
ATOM 1383 C CA . LEU A 1 187 ? 10.528 11.343 0.578 1.00 94.81 187 LEU A CA 1
ATOM 1384 C C . LEU A 1 187 ? 9.157 11.664 1.192 1.00 94.81 187 LEU A C 1
ATOM 1386 O O . LEU A 1 187 ? 8.566 12.690 0.864 1.00 94.81 187 LEU A O 1
ATOM 1390 N N . ALA A 1 188 ? 8.683 10.823 2.119 1.00 96.88 188 ALA A N 1
ATOM 1391 C CA . ALA A 1 188 ? 7.452 11.053 2.879 1.00 96.88 188 ALA A CA 1
ATOM 1392 C C . ALA A 1 188 ? 7.659 10.743 4.380 1.00 96.88 188 ALA A C 1
ATOM 1394 O O . ALA A 1 188 ? 7.280 9.665 4.850 1.00 96.88 188 ALA A O 1
ATOM 1395 N N . PRO A 1 189 ? 8.233 11.681 5.166 1.00 97.81 189 PRO A N 1
ATOM 1396 C CA . PRO A 1 189 ? 8.580 11.454 6.577 1.00 97.81 189 PRO A CA 1
ATOM 1397 C C . PRO A 1 189 ? 7.392 11.299 7.541 1.00 97.81 189 PRO A C 1
ATOM 1399 O O . PRO A 1 189 ? 7.599 11.066 8.730 1.00 97.81 189 PRO A O 1
ATOM 1402 N N . ALA A 1 190 ? 6.159 11.487 7.060 1.00 97.88 190 ALA A N 1
ATOM 1403 C CA . ALA A 1 190 ? 4.929 11.274 7.824 1.00 97.88 190 ALA A CA 1
ATOM 1404 C C . ALA A 1 190 ? 4.329 9.867 7.625 1.00 97.88 190 ALA A C 1
ATOM 1406 O O . ALA A 1 190 ? 3.420 9.493 8.364 1.00 97.88 190 ALA A O 1
ATOM 1407 N N . HIS A 1 191 ? 4.816 9.113 6.633 1.00 98.25 191 HIS A N 1
ATOM 1408 C CA . HIS A 1 191 ? 4.358 7.758 6.320 1.00 98.25 191 HIS A CA 1
ATOM 1409 C C . HIS A 1 191 ? 5.215 6.722 7.051 1.00 98.25 191 HIS A C 1
ATOM 1411 O O . HIS A 1 191 ? 6.345 6.996 7.466 1.00 98.25 191 HIS A O 1
ATOM 1417 N N . THR A 1 192 ? 4.691 5.508 7.182 1.00 98.56 192 THR A N 1
ATOM 1418 C CA . THR A 1 192 ? 5.442 4.362 7.696 1.00 98.56 192 THR A CA 1
ATOM 1419 C C . THR A 1 192 ? 6.181 3.672 6.554 1.00 98.56 192 THR A C 1
ATOM 1421 O O . THR A 1 192 ? 5.634 3.492 5.468 1.00 98.56 192 THR A O 1
ATOM 1424 N N . TRP A 1 193 ? 7.421 3.255 6.802 1.00 97.75 193 TRP A N 1
ATOM 1425 C CA . TRP A 1 193 ? 8.276 2.589 5.818 1.00 97.75 193 TRP A CA 1
ATOM 1426 C C . TRP A 1 193 ? 8.882 1.323 6.422 1.00 97.75 193 TRP A C 1
ATOM 1428 O O . TRP A 1 193 ? 9.418 1.376 7.532 1.00 97.75 193 TRP A O 1
ATOM 1438 N N . LEU A 1 194 ? 8.807 0.209 5.694 1.00 96.50 194 LEU A N 1
ATOM 1439 C CA . LEU A 1 194 ? 9.290 -1.112 6.105 1.00 96.50 194 LEU A CA 1
ATOM 1440 C C . LEU A 1 194 ? 10.147 -1.743 4.999 1.00 96.50 194 LEU A C 1
ATOM 1442 O O . LEU A 1 194 ? 9.864 -1.583 3.813 1.00 96.50 194 LEU A O 1
ATOM 1446 N N . GLU A 1 195 ? 11.170 -2.485 5.412 1.00 93.00 195 GLU A N 1
ATOM 1447 C CA . GLU A 1 195 ? 12.109 -3.205 4.545 1.00 93.00 195 GLU A CA 1
ATOM 1448 C C . GLU A 1 195 ? 11.683 -4.683 4.415 1.00 93.00 195 GLU A C 1
ATOM 1450 O O . GLU A 1 195 ? 11.245 -5.294 5.401 1.00 93.00 195 GLU A O 1
ATOM 1455 N N . ILE A 1 196 ? 11.730 -5.231 3.192 1.00 86.56 196 ILE A N 1
ATOM 1456 C CA . ILE A 1 196 ? 11.011 -6.458 2.771 1.00 86.56 196 ILE A CA 1
ATOM 1457 C C . ILE A 1 196 ? 11.703 -7.269 1.667 1.00 86.56 196 ILE A C 1
ATOM 1459 O O . ILE A 1 196 ? 12.609 -6.730 0.998 1.00 86.56 196 ILE A O 1
#

Secondary structure (DSSP, 8-state):
--S--S--TTTHHHHS--SS-SS-PPP-THHHHHHHHHHHTTT--TTS-EEEET-TTSHHHHHHHHTT--SEEEE---HHHHSSTT----SSS-EE-S--S--HHHHHHHHHHHHS-S-BSEEEEESTTTTS-TTSHHHHHHHHHHHHHB-TT--GGGEEEEE--S--TTT-SS------HHHHHTT-TTSEE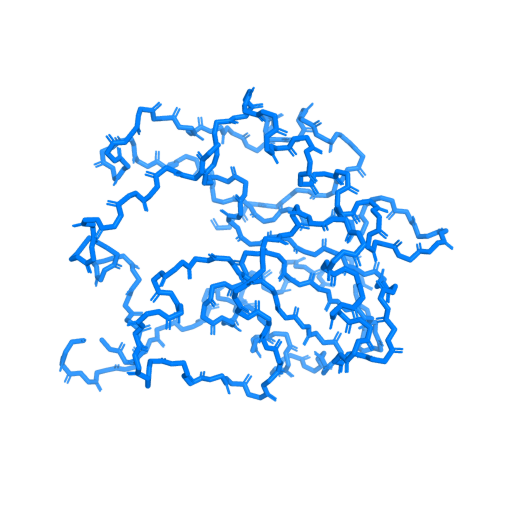EE-

Radius of gyration: 16.09 Å; chains: 1; bounding box: 42×41×38 Å

pLDDT: mean 73.32, std 21.36, range [29.48, 98.56]